Protein AF-G4HBV3-F1 (afdb_monomer_lite)

pLDDT: mean 85.49, std 12.16, range [36.91, 98.25]

Organism: NCBI:txid743719

Secondary structure (DSSP, 8-state):
-EEEEEEHHHHHHHHHHHHH--S-HHHHHHTS-GGG-SHHHHHHHHHHHHHHHH-TTS---EEEES-SS-HHHHHHHHHHHHHHH-GGGHHHHHHHHHHH---SSHHHHHHHHHT-S-HHHHHHHHHHHHHHHHTS---TTHHHHHHHHHHHHHHHHSTTTTTS-HHHHHHHHHHHHHHHH----EEE--HHHHSSS--SSSS--HHHHHHHHHGGG--------SSEESSSEEPPPPTTBHHHHHTTSS-SS----TTS---HHHHHHHTS--B-----SS--TTTTT-

InterPro domains:
  IPR007815 Erythromycin esterase [PF05139] (2-284)
  IPR007815 Erythromycin esterase [cd14728] (4-284)
  IPR052036 Hydrolase/Phosphoribosyltransferase-associated [PTHR31299] (1-284)

Structure (mmCIF, N/CA/C/O backbone):
data_AF-G4HBV3-F1
#
_entry.id   AF-G4HBV3-F1
#
loop_
_atom_site.group_PDB
_atom_site.id
_atom_site.type_symbol
_atom_site.label_atom_id
_atom_site.label_alt_id
_atom_site.label_comp_id
_atom_site.label_asym_id
_atom_site.label_entity_id
_atom_site.label_seq_id
_atom_site.pdbx_PDB_ins_code
_atom_site.Cartn_x
_atom_site.Cartn_y
_atom_site.Cartn_z
_atom_site.occupancy
_atom_site.B_iso_or_equiv
_atom_site.auth_seq_id
_atom_site.auth_comp_id
_atom_site.auth_asym_id
_atom_site.auth_atom_id
_atom_site.pdbx_PDB_model_num
ATOM 1 N N . MET A 1 1 ? -6.713 -6.769 0.432 1.00 90.12 1 MET A N 1
ATOM 2 C CA . MET A 1 1 ? -6.255 -5.436 0.884 1.00 90.12 1 MET A CA 1
ATOM 3 C C . MET A 1 1 ? -5.301 -4.829 -0.134 1.00 90.12 1 MET A C 1
ATOM 5 O O . MET A 1 1 ? -4.616 -5.582 -0.817 1.00 90.12 1 MET A O 1
ATOM 9 N N . LEU A 1 2 ? -5.243 -3.501 -0.207 1.00 95.25 2 LEU A N 1
ATOM 10 C CA . LEU A 1 2 ? -4.291 -2.730 -1.004 1.00 95.25 2 LEU A CA 1
ATOM 11 C C . LEU A 1 2 ? -3.418 -1.881 -0.073 1.00 95.25 2 LEU A C 1
ATOM 13 O O . LEU A 1 2 ? -3.946 -1.049 0.663 1.00 95.25 2 LEU A O 1
ATOM 17 N N . PHE A 1 3 ? -2.107 -2.088 -0.129 1.00 93.81 3 PHE A N 1
ATOM 18 C CA . PHE A 1 3 ? -1.121 -1.160 0.409 1.00 93.81 3 PHE A CA 1
ATOM 19 C C . PHE A 1 3 ? -0.737 -0.166 -0.687 1.00 93.81 3 PHE A C 1
ATOM 21 O O . PHE A 1 3 ? -0.319 -0.580 -1.772 1.00 93.81 3 PHE A O 1
ATOM 28 N N . LEU A 1 4 ? -0.906 1.121 -0.400 1.00 92.44 4 LEU A N 1
ATOM 29 C CA . LEU A 1 4 ? -0.600 2.230 -1.298 1.00 92.44 4 LEU A CA 1
ATOM 30 C C . LEU A 1 4 ? 0.512 3.084 -0.672 1.00 92.44 4 LEU A C 1
ATOM 32 O O . LEU A 1 4 ? 0.434 3.373 0.521 1.00 92.44 4 LEU A O 1
ATOM 36 N N . GLU A 1 5 ? 1.516 3.497 -1.454 1.00 88.00 5 GLU A N 1
ATOM 37 C CA . GLU A 1 5 ? 2.615 4.392 -1.015 1.00 88.00 5 GLU A CA 1
ATOM 38 C C . GLU A 1 5 ? 2.110 5.822 -0.767 1.00 88.00 5 GLU A C 1
ATOM 40 O O . GLU A 1 5 ? 2.332 6.756 -1.535 1.00 88.00 5 GLU A O 1
ATOM 45 N N . THR A 1 6 ? 1.323 5.966 0.290 1.00 85.25 6 THR A N 1
ATOM 46 C CA . THR A 1 6 ? 0.777 7.224 0.778 1.00 85.25 6 THR A CA 1
ATOM 47 C C . THR A 1 6 ? 0.762 7.204 2.293 1.00 85.25 6 THR A C 1
ATOM 49 O O . THR A 1 6 ? 0.618 6.138 2.892 1.00 85.25 6 THR A O 1
ATOM 52 N N . ASP A 1 7 ? 0.800 8.385 2.910 1.00 77.75 7 ASP A N 1
ATOM 53 C CA . ASP A 1 7 ? 0.618 8.542 4.352 1.00 77.75 7 ASP A CA 1
ATOM 54 C C . ASP A 1 7 ? -0.580 7.723 4.856 1.00 77.75 7 ASP A C 1
ATOM 56 O O . ASP A 1 7 ? -1.668 7.699 4.264 1.00 77.75 7 ASP A O 1
ATOM 60 N N . TRP A 1 8 ? -0.359 7.036 5.971 1.00 75.75 8 TRP A N 1
ATOM 61 C CA . TRP A 1 8 ? -1.329 6.151 6.586 1.00 75.75 8 TRP A CA 1
ATOM 62 C C . TRP A 1 8 ? -2.689 6.811 6.843 1.00 75.75 8 TRP A C 1
ATOM 64 O O . TRP A 1 8 ? -3.718 6.184 6.586 1.00 75.75 8 TRP A O 1
ATOM 74 N N . THR A 1 9 ? -2.726 8.057 7.320 1.00 74.44 9 THR A N 1
ATOM 75 C CA . THR A 1 9 ? -3.987 8.756 7.609 1.00 74.44 9 THR A CA 1
ATOM 76 C C . THR A 1 9 ? -4.793 9.007 6.347 1.00 74.44 9 THR A C 1
ATOM 78 O O . THR A 1 9 ? -6.004 8.777 6.346 1.00 74.44 9 THR A O 1
ATOM 81 N N . ILE A 1 10 ? -4.123 9.354 5.248 1.00 81.69 10 ILE A N 1
ATOM 82 C CA . ILE A 1 10 ? -4.764 9.467 3.938 1.00 81.69 10 ILE A CA 1
ATOM 83 C C . ILE A 1 10 ? -5.253 8.093 3.471 1.00 81.69 10 ILE A C 1
ATOM 85 O O . ILE A 1 10 ? -6.406 7.962 3.063 1.00 81.69 10 ILE A O 1
ATOM 89 N N . GLY A 1 11 ? -4.446 7.038 3.628 1.00 85.94 11 GLY A N 1
ATOM 90 C CA . GLY A 1 11 ? -4.862 5.660 3.346 1.00 85.94 11 GLY A CA 1
ATOM 91 C C . GLY A 1 11 ? -6.132 5.244 4.103 1.00 85.94 11 GLY A C 1
ATOM 92 O O . GLY A 1 11 ? -7.007 4.583 3.543 1.00 85.94 11 GLY A O 1
ATOM 93 N N . MET A 1 12 ? -6.284 5.686 5.354 1.00 79.31 12 MET A N 1
ATOM 94 C CA . MET A 1 12 ? -7.484 5.433 6.154 1.00 79.31 12 MET A CA 1
ATOM 95 C C . MET A 1 12 ? -8.702 6.238 5.693 1.00 79.31 12 MET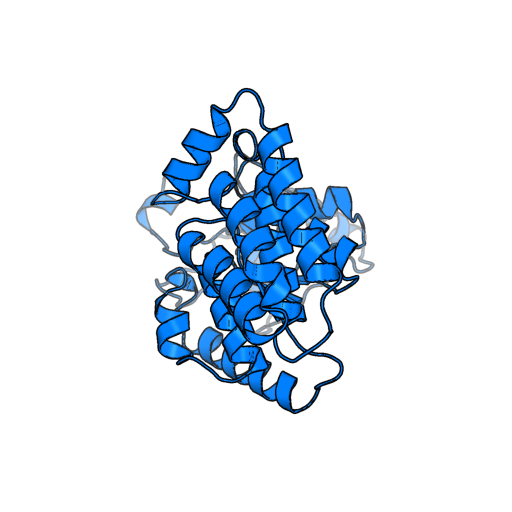 A C 1
ATOM 97 O O . MET A 1 12 ? -9.805 5.691 5.651 1.00 79.31 12 MET A O 1
ATOM 101 N N . GLN A 1 13 ? -8.521 7.503 5.311 1.00 84.06 13 GLN A N 1
ATOM 102 C CA . GLN A 1 13 ? -9.598 8.312 4.734 1.00 84.06 13 GLN A CA 1
ATOM 103 C C . GLN A 1 13 ? -10.067 7.736 3.390 1.00 84.06 13 GLN A C 1
ATOM 105 O O . GLN A 1 13 ? -11.270 7.627 3.148 1.00 84.06 13 GLN A O 1
ATOM 110 N N . LEU A 1 14 ? -9.134 7.268 2.554 1.00 91.12 14 LEU A N 1
ATOM 111 C CA . LEU A 1 14 ? -9.444 6.529 1.329 1.00 91.12 14 LEU A CA 1
ATOM 112 C C . LEU A 1 14 ? -10.239 5.256 1.644 1.00 91.12 14 LEU A C 1
ATOM 114 O O . LEU A 1 14 ? -11.258 4.988 1.011 1.00 91.12 14 LEU A O 1
ATOM 118 N N . ASN A 1 15 ? -9.846 4.499 2.668 1.00 89.31 15 ASN A N 1
ATOM 119 C CA . ASN A 1 15 ? -10.597 3.323 3.104 1.00 89.31 15 ASN A CA 1
ATOM 120 C C . ASN A 1 15 ? -12.023 3.662 3.589 1.00 89.31 15 ASN A C 1
ATOM 122 O O . ASN A 1 15 ? -12.969 2.920 3.309 1.00 89.31 15 ASN A O 1
ATOM 126 N N . GLU A 1 16 ? -12.213 4.787 4.288 1.00 85.00 16 GLU A N 1
ATOM 127 C CA . GLU A 1 16 ? -13.543 5.269 4.683 1.00 85.00 16 GLU A CA 1
ATOM 128 C C . GLU A 1 16 ? -14.395 5.634 3.461 1.00 85.00 16 GLU A C 1
ATOM 130 O O . GLU A 1 16 ? -15.566 5.235 3.396 1.00 85.00 16 GLU A O 1
ATOM 135 N N . TYR A 1 17 ? -13.810 6.315 2.474 1.00 93.06 17 TYR A N 1
ATOM 136 C CA . TYR A 1 17 ? -14.460 6.610 1.197 1.00 93.06 17 TYR A CA 1
ATOM 137 C C . TYR A 1 17 ? -14.877 5.322 0.467 1.00 93.06 17 TYR A C 1
ATOM 139 O O . TYR A 1 17 ? -16.037 5.173 0.076 1.00 93.06 17 TYR A O 1
ATOM 147 N N . LEU A 1 18 ? -13.990 4.331 0.367 1.00 93.75 18 LEU A N 1
ATOM 148 C CA . LEU A 1 18 ? -14.289 3.028 -0.237 1.00 93.75 18 LEU A CA 1
ATOM 149 C C . LEU A 1 18 ? -15.474 2.331 0.442 1.00 93.75 18 LEU A C 1
ATOM 151 O O . LEU A 1 18 ? -16.334 1.773 -0.240 1.00 93.75 18 LEU A O 1
ATOM 155 N N . ARG A 1 19 ? -15.550 2.386 1.775 1.00 88.19 19 ARG A N 1
ATOM 156 C CA . ARG A 1 19 ? -16.604 1.726 2.560 1.00 88.19 19 ARG A CA 1
ATOM 157 C C . ARG A 1 19 ? -17.931 2.482 2.538 1.00 88.19 19 ARG A C 1
ATOM 159 O O . ARG A 1 19 ? -18.988 1.874 2.418 1.00 88.19 19 ARG A O 1
ATOM 166 N N . THR A 1 20 ? -17.893 3.803 2.687 1.00 85.06 20 THR A N 1
ATOM 167 C CA . THR A 1 20 ? -19.088 4.616 2.989 1.00 85.06 20 THR A CA 1
ATOM 168 C C . THR A 1 20 ? -19.444 5.604 1.889 1.00 85.06 20 THR A C 1
ATOM 170 O O . THR A 1 20 ? -20.617 5.894 1.679 1.00 85.06 20 THR A O 1
ATOM 173 N N . GLY A 1 21 ? -18.452 6.079 1.139 1.00 90.62 21 GLY A N 1
ATOM 174 C CA . GLY A 1 21 ? -18.587 7.164 0.167 1.00 90.62 21 GLY A CA 1
ATOM 175 C C . GLY A 1 21 ? -18.489 8.538 0.792 1.00 90.62 21 GLY A C 1
ATOM 176 O O . GLY A 1 21 ? -18.737 9.525 0.110 1.00 90.62 21 GLY A O 1
ATOM 177 N N . LYS A 1 22 ? -18.166 8.606 2.084 1.00 87.56 22 LYS A N 1
ATOM 178 C CA . LYS A 1 22 ? -17.868 9.856 2.762 1.00 87.56 22 LYS A CA 1
ATOM 179 C C . LYS A 1 22 ? -16.504 10.367 2.298 1.00 87.56 22 LYS A C 1
ATOM 181 O O . LYS A 1 22 ? -15.546 9.603 2.240 1.00 87.56 22 LYS A O 1
ATOM 186 N N . GLY A 1 23 ? -16.440 11.666 2.021 1.00 86.44 23 GLY A N 1
ATOM 187 C CA . GLY A 1 23 ? -15.257 12.332 1.477 1.00 86.44 23 GLY A CA 1
ATOM 188 C C . GLY A 1 23 ? -15.333 12.510 -0.039 1.00 86.44 23 GLY A C 1
ATOM 189 O O . GLY A 1 23 ? -16.012 11.757 -0.734 1.00 86.44 23 GLY A O 1
ATOM 190 N N . ASP A 1 24 ? -14.650 13.540 -0.532 1.00 92.69 24 ASP A N 1
ATOM 191 C CA . ASP A 1 24 ? -14.450 13.769 -1.961 1.00 92.69 24 ASP A CA 1
ATOM 192 C C . ASP A 1 24 ? -13.178 13.027 -2.409 1.00 92.69 24 ASP A C 1
ATOM 194 O O . ASP A 1 24 ? -12.094 13.357 -1.916 1.00 92.69 24 ASP A O 1
ATOM 198 N N . PRO A 1 25 ? -13.271 12.029 -3.309 1.00 93.62 25 PRO A N 1
ATOM 199 C CA . PRO A 1 25 ? -12.109 11.258 -3.734 1.00 93.62 25 PRO A CA 1
ATOM 200 C C . PRO A 1 25 ? -11.051 12.113 -4.441 1.00 93.62 25 PRO A C 1
ATOM 202 O O . PRO A 1 25 ? -9.872 11.792 -4.331 1.00 93.62 25 PRO A O 1
ATOM 205 N N . GLN A 1 26 ? -11.427 13.217 -5.100 1.00 95.06 26 GLN A N 1
ATOM 206 C CA . GLN A 1 26 ? -10.455 14.129 -5.711 1.00 95.06 26 GLN A CA 1
ATOM 207 C C . GLN A 1 26 ? -9.645 14.871 -4.647 1.00 95.06 26 GLN A C 1
ATOM 209 O O . GLN A 1 26 ? -8.422 14.933 -4.736 1.00 95.06 26 GLN A O 1
ATOM 214 N N . ALA A 1 27 ? -10.309 15.386 -3.611 1.00 93.50 27 ALA A N 1
ATOM 215 C CA . ALA A 1 27 ? -9.638 16.055 -2.500 1.00 93.50 27 ALA A CA 1
ATOM 216 C C . ALA A 1 27 ? -8.750 15.096 -1.691 1.00 93.50 27 ALA A C 1
ATOM 218 O O . ALA A 1 27 ? -7.648 15.470 -1.295 1.00 93.50 27 ALA A O 1
ATOM 219 N N . LEU A 1 28 ? -9.210 13.858 -1.469 1.00 91.12 28 LEU A N 1
ATOM 220 C CA . LEU A 1 28 ? -8.413 12.826 -0.802 1.00 91.12 28 LEU A CA 1
ATOM 221 C C . LEU A 1 28 ? -7.180 12.453 -1.626 1.00 91.12 28 LEU A C 1
ATOM 223 O O . LEU A 1 28 ? -6.091 12.349 -1.069 1.00 91.12 28 LEU A O 1
ATOM 227 N N . LEU A 1 29 ? -7.336 12.303 -2.944 1.00 93.06 29 LEU A N 1
ATOM 228 C CA . LEU A 1 29 ? -6.217 12.028 -3.836 1.00 93.06 29 LEU A CA 1
ATOM 229 C C . LEU A 1 29 ? -5.233 13.202 -3.885 1.00 93.06 29 LEU A C 1
ATOM 231 O O . LEU A 1 29 ? -4.035 12.996 -3.786 1.00 93.06 29 LEU A O 1
ATOM 235 N N . ALA A 1 30 ? -5.707 14.446 -3.933 1.00 91.25 30 ALA A N 1
ATOM 236 C CA . ALA A 1 30 ? -4.840 15.627 -3.899 1.00 91.25 30 ALA A CA 1
ATOM 237 C C . ALA A 1 30 ? -4.002 15.745 -2.605 1.00 91.25 30 ALA A C 1
ATOM 239 O O . ALA A 1 30 ? -3.007 16.472 -2.579 1.00 91.25 30 ALA A O 1
ATOM 240 N N . ALA A 1 31 ? -4.391 15.040 -1.538 1.00 86.88 31 ALA A N 1
ATOM 241 C CA . ALA A 1 31 ? -3.651 14.964 -0.281 1.00 86.88 31 ALA A CA 1
ATOM 242 C C . ALA A 1 31 ? -2.642 13.797 -0.221 1.00 86.88 31 ALA A C 1
ATOM 244 O O . ALA A 1 31 ? -1.870 13.724 0.735 1.00 86.88 31 ALA A O 1
ATOM 245 N N . THR A 1 32 ? -2.621 12.891 -1.208 1.00 87.50 32 THR A N 1
ATOM 246 C CA . THR A 1 32 ? -1.619 11.814 -1.285 1.00 87.50 32 THR A CA 1
ATOM 247 C C . THR A 1 32 ? -0.276 12.336 -1.791 1.00 87.50 32 THR A C 1
ATOM 249 O O . THR A 1 32 ? -0.143 13.476 -2.241 1.00 87.50 32 THR A O 1
ATOM 252 N N . TRP A 1 33 ? 0.732 11.463 -1.801 1.00 83.50 33 TRP A N 1
ATOM 253 C CA . TRP A 1 33 ? 1.990 11.716 -2.496 1.00 83.50 33 TRP A CA 1
ATOM 254 C C . TRP A 1 33 ? 1.754 12.072 -3.977 1.00 83.50 33 TRP A C 1
ATOM 256 O O . TRP A 1 33 ? 0.951 11.429 -4.654 1.00 83.50 33 TRP A O 1
ATOM 266 N N . GLY A 1 34 ? 2.441 13.108 -4.470 1.00 85.88 34 GLY A N 1
ATOM 267 C CA . GLY A 1 34 ? 2.221 13.721 -5.791 1.00 85.88 34 GLY A CA 1
ATOM 268 C C . GLY A 1 34 ? 2.131 12.749 -6.979 1.00 85.88 34 GLY A C 1
ATOM 269 O O . GLY A 1 34 ? 1.214 12.884 -7.780 1.00 85.88 34 GLY A O 1
ATOM 270 N N . PRO A 1 35 ? 3.012 11.742 -7.098 1.00 87.25 35 PRO A N 1
ATOM 271 C CA . PRO A 1 35 ? 2.963 10.744 -8.172 1.00 87.25 35 PRO A CA 1
ATOM 272 C C . PRO A 1 35 ? 1.689 9.897 -8.225 1.00 87.25 35 PRO A C 1
ATOM 274 O O . PRO A 1 35 ? 1.397 9.320 -9.266 1.00 87.25 35 PRO A O 1
ATOM 277 N N . LEU A 1 36 ? 0.930 9.818 -7.130 1.00 90.19 36 LEU A N 1
ATOM 278 C CA . LEU A 1 36 ? -0.369 9.145 -7.114 1.00 90.19 36 LEU A CA 1
ATOM 279 C C . LEU A 1 36 ? -1.505 10.050 -7.608 1.00 90.19 36 LEU A C 1
ATOM 281 O O . LEU A 1 36 ? -2.601 9.557 -7.845 1.00 90.19 36 LEU A O 1
ATOM 285 N N . GLN A 1 37 ? -1.279 11.356 -7.770 1.00 93.12 37 GLN A N 1
ATOM 286 C CA . GLN A 1 37 ? -2.314 12.340 -8.096 1.00 93.12 37 GLN A CA 1
ATOM 287 C C . GLN A 1 37 ? -2.659 12.345 -9.593 1.00 93.12 37 GLN A C 1
ATOM 289 O O . GLN A 1 37 ? -2.463 13.345 -10.282 1.00 93.12 37 GLN A O 1
ATOM 294 N N . THR A 1 38 ? -3.159 11.218 -10.106 1.00 93.06 38 THR A N 1
ATOM 295 C CA . THR A 1 38 ? -3.519 11.043 -11.521 1.00 93.06 38 THR A CA 1
ATOM 296 C C . THR A 1 38 ? -4.978 10.621 -11.703 1.00 93.06 38 THR A C 1
ATOM 298 O O . THR A 1 38 ? -5.621 10.116 -10.777 1.00 93.06 38 THR A O 1
ATOM 301 N N . GLU A 1 39 ? -5.509 10.820 -12.912 1.00 95.44 39 GLU A N 1
ATOM 302 C CA . GLU A 1 39 ? -6.870 10.394 -13.266 1.00 95.44 39 GLU A CA 1
ATOM 303 C C . GLU A 1 39 ? -7.021 8.868 -13.157 1.00 95.44 39 GLU A C 1
ATOM 305 O O . GLU A 1 39 ? -8.028 8.383 -12.652 1.00 95.44 39 GLU A O 1
ATOM 310 N N . GLU A 1 40 ? -5.990 8.100 -13.511 1.00 94.88 40 GLU A N 1
ATOM 311 C CA . GLU A 1 40 ? -6.007 6.636 -13.448 1.00 94.88 40 GLU A CA 1
ATOM 312 C C . GLU A 1 40 ? -6.096 6.111 -12.010 1.00 94.88 40 GLU A C 1
ATOM 314 O O . GLU A 1 40 ? -6.797 5.130 -11.744 1.00 94.88 40 GLU A O 1
ATOM 319 N N . VAL A 1 41 ? -5.410 6.757 -11.059 1.00 95.50 41 VAL A N 1
ATOM 320 C CA . VAL A 1 41 ? -5.514 6.389 -9.638 1.00 95.50 41 VAL A CA 1
ATOM 321 C C . VAL A 1 41 ? -6.888 6.777 -9.088 1.00 95.50 41 VAL A C 1
ATOM 323 O O . VAL A 1 41 ? -7.492 5.992 -8.351 1.00 95.50 41 VAL A O 1
ATOM 326 N N . LEU A 1 42 ? -7.428 7.937 -9.479 1.00 97.19 42 LEU A N 1
ATOM 327 C CA . LEU A 1 42 ? -8.791 8.337 -9.121 1.00 97.19 42 LEU A CA 1
ATOM 328 C C . LEU A 1 42 ? -9.827 7.326 -9.634 1.00 97.19 42 LEU A C 1
ATOM 330 O O . LEU A 1 42 ? -10.703 6.899 -8.874 1.00 97.19 42 LEU A O 1
ATOM 334 N N . ASP A 1 43 ? -9.701 6.906 -10.890 1.00 98.25 43 ASP A N 1
ATOM 335 C CA . ASP A 1 43 ? -10.572 5.913 -11.516 1.00 98.25 43 ASP A CA 1
ATOM 336 C C . ASP A 1 43 ? -10.477 4.562 -10.803 1.00 98.25 43 ASP A C 1
ATOM 338 O O . ASP A 1 43 ? -11.503 3.935 -10.518 1.00 98.25 43 ASP A O 1
ATOM 342 N N . ALA A 1 44 ? -9.267 4.134 -10.426 1.00 97.75 44 ALA A N 1
ATOM 343 C CA . ALA A 1 44 ? -9.065 2.921 -9.641 1.00 97.75 44 ALA A CA 1
ATOM 344 C C . ALA A 1 44 ? -9.767 3.001 -8.273 1.00 97.75 44 ALA A C 1
ATOM 346 O O . ALA A 1 44 ? -10.444 2.050 -7.879 1.00 97.75 44 ALA A O 1
ATOM 347 N N . LEU A 1 45 ? -9.680 4.134 -7.566 1.00 97.12 45 LEU A N 1
ATOM 348 C CA . LEU A 1 45 ? -10.380 4.348 -6.291 1.00 97.12 45 LEU A CA 1
ATOM 349 C C . LEU A 1 45 ? -11.909 4.317 -6.459 1.00 97.12 45 LEU A C 1
ATOM 351 O O . LEU A 1 45 ? -12.613 3.676 -5.668 1.00 97.12 45 LEU A O 1
ATOM 355 N N . CYS A 1 46 ? -12.432 4.955 -7.509 1.00 97.50 46 CYS A N 1
ATOM 356 C CA . CYS A 1 46 ? -13.861 4.941 -7.839 1.00 97.50 46 CYS A CA 1
ATOM 357 C C . CYS A 1 46 ? -14.350 3.528 -8.198 1.00 97.50 46 CYS A C 1
ATOM 359 O O . CYS A 1 46 ? -15.437 3.101 -7.781 1.00 97.50 46 CYS A O 1
ATOM 361 N N . TRP A 1 47 ? -13.532 2.767 -8.927 1.00 98.25 47 TRP A N 1
ATOM 362 C CA . TRP A 1 47 ? -13.795 1.369 -9.243 1.00 98.25 47 TRP A CA 1
ATOM 363 C C . TRP A 1 47 ? -13.794 0.492 -7.986 1.00 98.25 47 TRP A C 1
ATOM 365 O O . TRP A 1 47 ? -14.747 -0.259 -7.786 1.00 98.25 47 TRP A O 1
ATOM 375 N N . MET A 1 48 ? -12.804 0.624 -7.094 1.00 98.06 48 MET A N 1
ATOM 376 C CA . MET A 1 48 ? -12.745 -0.135 -5.832 1.00 98.06 48 MET A CA 1
ATOM 377 C C . MET A 1 48 ? -13.987 0.109 -4.974 1.00 98.06 48 MET A C 1
ATOM 379 O O . MET A 1 48 ? -14.558 -0.825 -4.410 1.00 98.06 48 MET A O 1
ATOM 383 N N . ARG A 1 49 ? -14.462 1.357 -4.916 1.00 97.06 49 ARG A N 1
ATOM 384 C CA . ARG A 1 49 ? -15.725 1.683 -4.251 1.00 97.06 49 ARG A CA 1
ATOM 385 C C . ARG A 1 49 ? -16.916 0.985 -4.913 1.00 97.06 49 ARG A C 1
ATOM 387 O O . ARG A 1 49 ? -17.744 0.390 -4.223 1.00 97.06 49 ARG A O 1
ATOM 394 N N . SER A 1 50 ? -17.004 1.047 -6.238 1.00 98.19 50 SER A N 1
ATOM 395 C CA . SER A 1 50 ? -18.073 0.390 -6.999 1.00 98.19 50 SER A CA 1
ATOM 396 C C . SER A 1 50 ? -18.066 -1.128 -6.794 1.00 98.19 50 SER A C 1
ATOM 398 O O . SER A 1 50 ? -19.130 -1.733 -6.654 1.00 98.19 50 SER A O 1
ATOM 400 N N . TYR A 1 51 ? -16.877 -1.732 -6.710 1.00 98.19 51 TYR A N 1
ATOM 401 C CA . TYR A 1 51 ? -16.682 -3.137 -6.372 1.00 98.19 51 TYR A CA 1
ATOM 402 C C . TYR A 1 51 ? -17.185 -3.451 -4.958 1.00 98.19 51 TYR A C 1
ATOM 404 O O . TYR A 1 51 ? -17.938 -4.405 -4.787 1.00 98.19 51 TYR A O 1
ATOM 412 N N . ASN A 1 52 ? -16.855 -2.629 -3.958 1.00 96.88 52 ASN A N 1
ATOM 413 C CA . ASN A 1 52 ? -17.295 -2.837 -2.574 1.00 96.88 52 ASN A CA 1
ATOM 414 C C . ASN A 1 52 ? -18.818 -2.804 -2.412 1.00 96.88 52 ASN A C 1
ATOM 416 O O . ASN A 1 52 ? -19.369 -3.595 -1.650 1.00 96.88 52 ASN A O 1
ATOM 420 N N . ILE A 1 53 ? -19.503 -1.920 -3.143 1.00 96.88 53 ILE A N 1
ATOM 421 C CA . ILE A 1 53 ? -20.974 -1.852 -3.148 1.00 96.88 53 ILE A CA 1
ATOM 422 C C . ILE A 1 53 ? -21.576 -3.153 -3.699 1.00 96.88 53 ILE A C 1
ATOM 424 O O . ILE A 1 53 ? -22.585 -3.634 -3.190 1.00 96.88 53 ILE A O 1
ATOM 428 N N . GLN A 1 54 ? -20.952 -3.726 -4.730 1.00 97.75 54 GLN A N 1
ATOM 429 C CA . GLN A 1 54 ? -21.408 -4.963 -5.367 1.00 97.75 54 GLN A CA 1
ATOM 430 C C . GLN A 1 54 ? -21.018 -6.222 -4.576 1.00 97.75 54 GLN A C 1
ATOM 432 O O . GLN A 1 54 ? -21.674 -7.251 -4.718 1.00 97.75 54 GLN A O 1
ATOM 437 N N . ASN A 1 55 ? -19.989 -6.142 -3.725 1.00 95.81 55 ASN A N 1
ATOM 438 C CA . ASN A 1 55 ? -19.396 -7.280 -3.019 1.00 95.81 55 ASN A CA 1
ATOM 439 C C . ASN A 1 55 ? -19.288 -7.027 -1.501 1.00 95.81 55 ASN A C 1
ATOM 441 O O . ASN A 1 55 ? -18.187 -7.014 -0.951 1.00 95.81 55 ASN A O 1
ATOM 445 N N . PRO A 1 56 ? -20.408 -6.862 -0.771 1.00 90.00 56 PRO A N 1
ATOM 446 C CA . PRO A 1 56 ? -20.375 -6.510 0.653 1.00 90.00 56 PRO A CA 1
ATOM 447 C C . PRO A 1 56 ? -19.716 -7.574 1.550 1.00 90.00 56 PRO A C 1
ATOM 449 O O . PRO A 1 56 ? -19.281 -7.255 2.654 1.00 90.00 56 PRO A O 1
ATOM 452 N N . GLY A 1 57 ? -19.638 -8.831 1.095 1.00 87.06 57 GLY A N 1
ATOM 453 C CA . GLY A 1 57 ? -18.986 -9.929 1.819 1.00 87.06 57 GLY A CA 1
ATOM 454 C C . GLY A 1 57 ? -17.481 -10.070 1.566 1.00 87.06 57 GLY A C 1
ATOM 455 O O . GLY A 1 57 ? -16.825 -10.796 2.306 1.00 87.06 57 GLY A O 1
ATOM 456 N N . ASP A 1 58 ? -16.938 -9.392 0.553 1.00 90.69 58 ASP A N 1
ATOM 457 C CA . ASP A 1 58 ? -15.525 -9.465 0.164 1.00 90.69 58 ASP A CA 1
ATOM 458 C C . ASP A 1 58 ? -15.082 -8.102 -0.378 1.00 90.69 58 ASP A C 1
ATOM 460 O O . ASP A 1 58 ? -15.095 -7.836 -1.579 1.00 90.69 58 ASP A O 1
ATOM 464 N N . THR A 1 59 ? -14.787 -7.191 0.548 1.00 92.19 59 THR A N 1
ATOM 465 C CA . THR A 1 59 ? -14.521 -5.782 0.238 1.00 92.19 59 THR A CA 1
ATOM 466 C C . THR A 1 59 ? -13.027 -5.489 0.155 1.00 92.19 59 THR A C 1
ATOM 468 O O . THR A 1 59 ? -12.214 -5.961 0.952 1.00 92.19 59 THR A O 1
ATOM 471 N N . ILE A 1 60 ? -12.664 -4.623 -0.785 1.00 94.69 60 ILE A N 1
ATOM 472 C CA . ILE A 1 60 ? -11.342 -4.023 -0.896 1.00 94.69 60 ILE A CA 1
ATOM 473 C C . ILE A 1 60 ? -11.181 -2.982 0.213 1.00 94.69 60 ILE A C 1
ATOM 475 O O . ILE A 1 60 ? -12.010 -2.085 0.382 1.00 94.69 60 ILE A O 1
ATOM 479 N N . ARG A 1 61 ? -10.068 -3.092 0.938 1.00 90.31 61 ARG A N 1
ATOM 480 C CA . ARG A 1 61 ? -9.612 -2.123 1.938 1.00 90.31 61 ARG A CA 1
ATOM 481 C C . ARG A 1 61 ? -8.274 -1.548 1.515 1.00 90.31 61 ARG A C 1
ATOM 483 O O . ARG A 1 61 ? -7.435 -2.307 1.023 1.00 90.31 61 ARG A O 1
ATOM 490 N N . VAL A 1 62 ? -8.081 -0.258 1.749 1.00 90.62 62 VAL A N 1
ATOM 491 C CA . VAL A 1 62 ? -6.837 0.467 1.453 1.00 90.62 62 VAL A CA 1
ATOM 492 C C . VAL A 1 62 ? -6.149 0.842 2.760 1.00 90.62 62 VAL A C 1
ATOM 494 O O . VAL A 1 62 ? -6.810 1.124 3.757 1.00 90.62 62 VAL A O 1
ATOM 497 N N . PHE A 1 63 ? -4.823 0.815 2.775 1.00 85.19 63 PHE A N 1
ATOM 498 C CA . PHE A 1 63 ? -4.021 1.348 3.867 1.00 85.19 63 PHE A CA 1
ATOM 499 C C . PHE A 1 63 ? -2.700 1.899 3.332 1.00 85.19 63 PHE A C 1
ATOM 501 O O 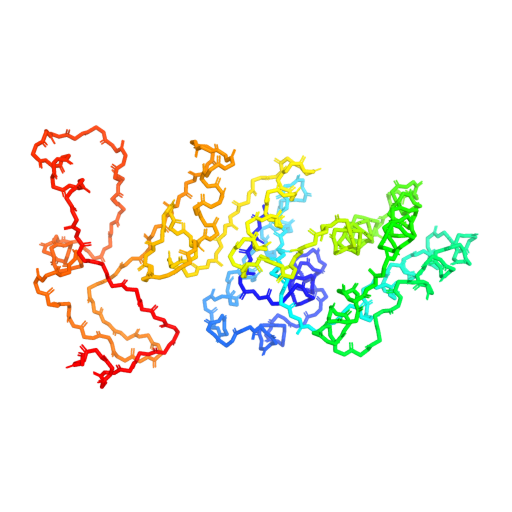. PHE A 1 63 ? -2.230 1.483 2.273 1.00 85.19 63 PHE A O 1
ATOM 508 N N . GLY A 1 64 ? -2.148 2.868 4.059 1.00 84.19 64 GLY A N 1
ATOM 509 C CA . GLY A 1 64 ? -0.923 3.566 3.688 1.00 84.19 64 GLY A CA 1
ATOM 510 C C . GLY A 1 64 ? 0.307 3.119 4.473 1.00 84.19 64 GLY A C 1
ATOM 511 O O . GLY A 1 64 ? 0.238 2.281 5.382 1.00 84.19 64 GLY A O 1
ATOM 512 N N . GLU A 1 65 ? 1.432 3.728 4.129 1.00 78.25 65 GLU A N 1
ATOM 513 C CA . GLU A 1 65 ? 2.713 3.587 4.805 1.00 78.25 65 GLU A CA 1
ATOM 514 C C . GLU A 1 65 ? 2.781 4.410 6.098 1.00 78.25 65 GLU A C 1
ATOM 516 O O . GLU A 1 65 ? 2.058 5.388 6.288 1.00 78.25 65 GLU A O 1
ATOM 521 N N . TYR A 1 66 ? 3.714 4.049 6.981 1.00 66.31 66 TYR A N 1
ATOM 522 C CA . TYR A 1 66 ? 4.062 4.858 8.151 1.00 66.31 66 TYR A CA 1
ATOM 523 C C . TYR A 1 66 ? 4.956 6.044 7.750 1.00 66.31 66 TYR A C 1
ATOM 525 O O . TYR A 1 66 ? 6.086 6.174 8.226 1.00 66.31 66 TYR A O 1
ATOM 533 N N . LEU A 1 67 ? 4.463 6.883 6.842 1.00 53.22 67 LEU A N 1
ATOM 534 C CA . LEU A 1 67 ? 4.917 8.258 6.692 1.00 53.22 67 LEU A CA 1
ATOM 535 C C . LEU A 1 67 ? 3.998 9.152 7.502 1.00 53.22 67 LEU A C 1
ATOM 537 O O . LEU A 1 67 ? 2.926 8.741 7.942 1.00 53.22 67 LEU A O 1
ATOM 541 N N . GLY A 1 68 ? 4.509 10.327 7.814 1.00 45.31 68 GLY A N 1
ATOM 542 C CA . GLY A 1 68 ? 3.984 11.105 8.8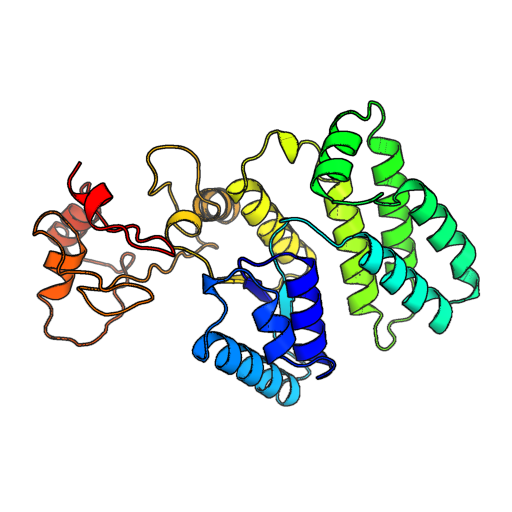91 1.00 45.31 68 GLY A CA 1
ATOM 543 C C . GLY A 1 68 ? 3.174 12.337 8.516 1.00 45.31 68 GLY A C 1
ATOM 544 O O . GLY A 1 68 ? 3.728 13.227 7.891 1.00 45.31 68 GLY A O 1
ATOM 545 N N . ALA A 1 69 ? 1.949 12.473 9.037 1.00 37.28 69 ALA A N 1
ATOM 546 C CA . ALA A 1 69 ? 1.457 13.575 9.886 1.00 37.28 69 ALA A CA 1
ATOM 547 C C . ALA A 1 69 ? -0.065 13.464 10.106 1.00 37.28 69 ALA A C 1
ATOM 549 O O . ALA A 1 69 ? -0.843 14.075 9.385 1.00 37.28 69 ALA A O 1
ATOM 550 N N . GLY A 1 70 ? -0.529 12.759 11.146 1.00 47.56 70 GLY A N 1
ATOM 551 C CA . GLY A 1 70 ? -1.964 12.861 11.470 1.00 47.56 70 GLY A CA 1
ATOM 552 C C . GLY A 1 70 ? -2.526 12.039 12.626 1.00 47.56 70 GLY A C 1
ATOM 553 O O . GLY A 1 70 ? -3.743 11.948 12.776 1.00 47.56 70 GLY A O 1
ATOM 554 N N . HIS A 1 71 ? -1.695 11.473 13.503 1.00 53.62 71 HIS A N 1
ATOM 555 C CA . HIS A 1 71 ? -2.213 10.621 14.581 1.00 53.62 71 HIS A CA 1
ATOM 556 C C . HIS A 1 71 ? -3.102 11.339 15.606 1.00 53.62 71 HIS A C 1
ATOM 558 O O . HIS A 1 71 ? -3.825 10.665 16.336 1.00 53.62 71 HIS A O 1
ATOM 564 N N . VAL A 1 72 ? -3.090 12.677 15.650 1.00 52.00 72 VAL A N 1
ATOM 565 C CA . VAL A 1 72 ? -3.966 13.448 16.547 1.00 52.00 72 VAL A CA 1
ATOM 566 C C . VAL A 1 72 ? -5.441 13.166 16.244 1.00 52.00 72 VAL A C 1
ATOM 568 O O . VAL A 1 72 ? -6.235 13.063 17.168 1.00 52.00 72 VAL A O 1
ATOM 571 N N . GLN A 1 73 ? -5.805 12.943 14.976 1.00 63.53 73 GLN A N 1
ATOM 572 C CA . GLN A 1 73 ? -7.199 12.681 14.610 1.00 63.53 73 GLN A CA 1
ATOM 573 C C . GLN A 1 73 ? -7.621 11.232 14.881 1.00 63.53 73 GLN A C 1
ATOM 575 O O . GLN A 1 73 ? -8.780 10.981 15.188 1.00 63.53 73 GLN A O 1
ATOM 580 N N . VAL A 1 74 ? -6.707 10.259 14.837 1.00 70.38 74 VAL A N 1
ATOM 581 C CA . VAL A 1 74 ? -7.106 8.842 14.887 1.00 70.38 74 VAL A CA 1
ATOM 582 C C . VAL A 1 74 ? -7.450 8.363 16.299 1.00 70.38 74 VAL A C 1
ATOM 584 O O . VAL A 1 74 ? -8.406 7.603 16.469 1.00 70.38 74 VAL A O 1
ATOM 587 N N . SER A 1 75 ? -6.747 8.843 17.333 1.00 77.56 75 SER A N 1
ATOM 588 C CA . SER A 1 75 ? -7.184 8.610 18.719 1.00 77.56 75 SER A CA 1
ATOM 589 C C . SER A 1 75 ? -8.551 9.236 18.989 1.00 77.56 75 SER A C 1
ATOM 591 O O . SER A 1 75 ? -9.372 8.642 19.691 1.00 77.56 75 SER A O 1
ATOM 593 N N . ASP A 1 76 ? -8.810 10.402 18.394 1.00 80.69 76 ASP A N 1
ATOM 594 C CA . ASP A 1 76 ? -10.071 11.122 18.543 1.00 80.69 76 ASP A CA 1
ATOM 595 C C . ASP A 1 76 ? -11.213 10.402 17.815 1.00 80.69 76 ASP A C 1
ATOM 597 O O . ASP A 1 76 ? -12.313 10.321 18.358 1.00 80.69 76 ASP A O 1
ATOM 601 N N . GLU A 1 77 ? -10.957 9.795 16.653 1.00 79.62 77 GLU A N 1
ATOM 602 C CA . GLU A 1 77 ? -11.930 8.953 15.944 1.00 79.62 77 GLU A CA 1
ATOM 603 C C . GLU A 1 77 ? -12.301 7.698 16.743 1.00 79.62 77 GLU A C 1
ATOM 605 O O . GLU A 1 77 ? -13.479 7.344 16.848 1.00 79.62 77 GLU A O 1
ATOM 610 N N . VAL A 1 78 ? -11.327 7.042 17.383 1.00 87.19 78 VAL A N 1
ATOM 611 C CA . VAL A 1 78 ? -11.625 5.906 18.269 1.00 87.19 78 VAL A CA 1
ATOM 612 C C . VAL A 1 78 ? -12.408 6.365 19.497 1.00 87.19 78 VAL A C 1
ATOM 614 O O . VAL A 1 78 ? -13.414 5.746 19.847 1.00 87.19 78 VAL A O 1
ATOM 617 N N . ALA A 1 79 ? -12.008 7.469 20.133 1.00 89.94 79 ALA A N 1
ATOM 618 C CA . ALA A 1 79 ? -12.754 8.038 21.253 1.00 89.94 79 ALA A CA 1
ATOM 619 C C . ALA A 1 79 ? -14.177 8.453 20.834 1.00 89.94 79 ALA A C 1
ATOM 621 O O . ALA A 1 79 ? -15.128 8.270 21.592 1.00 89.94 79 ALA A O 1
ATOM 622 N N . ASN A 1 80 ? -14.353 8.950 19.607 1.00 89.06 80 ASN A N 1
ATOM 623 C CA . ASN A 1 80 ? -15.649 9.293 19.032 1.00 89.06 80 ASN A CA 1
ATOM 624 C C . ASN A 1 80 ? -16.540 8.066 18.830 1.00 89.06 80 ASN A C 1
ATOM 626 O O . ASN A 1 80 ? -17.702 8.084 19.237 1.00 89.06 80 ASN A O 1
ATOM 630 N N . TYR A 1 81 ? -15.983 6.978 18.296 1.00 90.12 81 TYR A N 1
ATOM 631 C CA . TYR A 1 81 ? -16.686 5.702 18.210 1.00 90.12 81 TYR A CA 1
ATOM 632 C C . TYR A 1 81 ? -17.154 5.216 19.588 1.00 90.12 81 TYR A C 1
ATOM 634 O O . TYR A 1 81 ? -18.324 4.850 19.739 1.00 90.12 81 TYR A O 1
ATOM 642 N N . VAL A 1 82 ? -16.273 5.254 20.597 1.00 94.00 82 VAL A N 1
ATOM 643 C CA . VAL A 1 82 ? -16.605 4.854 21.975 1.00 94.00 82 VAL A CA 1
ATOM 644 C C . VAL A 1 82 ? -17.695 5.750 22.554 1.00 94.00 82 VAL A C 1
ATOM 646 O O . VAL A 1 82 ? -18.659 5.238 23.107 1.00 94.00 82 VAL A O 1
ATOM 649 N N . ARG A 1 83 ? -17.619 7.069 22.366 1.00 94.06 83 ARG A N 1
ATOM 650 C CA . ARG A 1 83 ? -18.642 8.010 22.851 1.00 94.06 83 ARG A CA 1
ATOM 651 C C . ARG A 1 83 ? -20.039 7.702 22.317 1.00 94.06 83 ARG A C 1
ATOM 653 O O . ARG A 1 83 ? -21.012 7.879 23.041 1.00 94.06 83 ARG A O 1
ATOM 660 N N . ILE A 1 84 ? -20.138 7.264 21.063 1.00 91.12 84 ILE A N 1
ATOM 661 C CA . ILE A 1 84 ? -21.418 6.952 20.416 1.00 91.12 84 ILE A CA 1
ATOM 662 C C . ILE A 1 84 ? -21.925 5.559 20.818 1.00 91.12 84 ILE A C 1
ATOM 664 O O . ILE A 1 84 ? -23.118 5.394 21.058 1.00 91.12 84 ILE A O 1
ATOM 668 N N . ASN A 1 85 ? -21.041 4.558 20.884 1.00 92.06 85 ASN A N 1
ATOM 669 C CA . ASN A 1 85 ? -21.437 3.145 20.974 1.00 92.06 85 ASN A CA 1
ATOM 670 C C . ASN A 1 85 ? -21.265 2.511 22.361 1.00 92.06 85 ASN A C 1
ATOM 672 O O . ASN A 1 85 ? -21.866 1.473 22.625 1.00 92.06 85 ASN A O 1
ATOM 676 N N . ALA A 1 86 ? -20.424 3.091 23.214 1.00 94.12 86 ALA A N 1
ATOM 677 C CA . ALA A 1 86 ? -20.097 2.606 24.553 1.00 94.12 86 ALA A CA 1
ATOM 678 C C . ALA A 1 86 ? -19.670 3.777 25.468 1.00 94.12 86 ALA A C 1
ATOM 680 O O . ALA A 1 86 ? -18.527 3.806 25.945 1.00 94.12 86 ALA A O 1
ATOM 681 N N . PRO A 1 87 ? -20.534 4.794 25.676 1.00 95.56 87 PRO A N 1
ATOM 682 C CA . PRO A 1 87 ? -20.185 6.005 26.423 1.00 95.56 87 PRO A CA 1
ATOM 683 C C . PRO A 1 87 ? -19.698 5.716 27.849 1.00 95.56 87 PRO A C 1
ATOM 685 O O . PRO A 1 87 ? -18.867 6.450 28.374 1.00 95.56 87 PRO A O 1
ATOM 688 N N . GLU A 1 88 ? -20.137 4.616 28.461 1.00 96.19 88 GLU A N 1
ATOM 689 C CA . GLU A 1 88 ? -19.677 4.150 29.771 1.00 96.19 88 GLU A CA 1
ATOM 690 C C . GLU A 1 88 ? -18.193 3.746 29.804 1.00 96.19 88 GLU A C 1
ATOM 692 O O . GLU A 1 88 ? -17.611 3.610 30.878 1.00 96.19 88 GLU A O 1
ATOM 697 N N . ARG A 1 89 ? -17.568 3.546 28.637 1.00 96.62 89 ARG A N 1
ATOM 698 C CA . ARG A 1 89 ? -16.139 3.233 28.480 1.00 96.62 89 ARG A CA 1
ATOM 699 C C . ARG A 1 89 ? -15.314 4.432 28.016 1.00 96.62 89 ARG A C 1
ATOM 701 O O . ARG A 1 89 ? -14.103 4.284 27.838 1.00 96.62 89 ARG A O 1
ATOM 708 N N . LEU A 1 90 ? -15.936 5.600 27.827 1.00 95.12 90 LEU A N 1
ATOM 709 C CA . LEU A 1 90 ? -15.264 6.788 27.301 1.00 95.12 90 LEU A CA 1
ATOM 710 C C . LEU A 1 90 ? -14.126 7.255 28.220 1.00 95.12 90 LEU A C 1
ATOM 712 O O . LEU A 1 90 ? -12.998 7.416 27.761 1.00 95.12 90 LEU A O 1
ATOM 716 N N . ASP A 1 91 ? -14.382 7.364 29.523 1.00 95.94 91 ASP A N 1
ATOM 717 C CA . ASP A 1 91 ? -13.363 7.782 30.496 1.00 95.94 91 ASP A CA 1
ATOM 718 C C . ASP A 1 91 ? -12.158 6.832 30.506 1.00 95.94 91 ASP A C 1
ATOM 720 O O . ASP A 1 91 ? -11.006 7.250 30.654 1.00 95.94 91 ASP A O 1
ATOM 724 N N . GLU A 1 92 ? -12.406 5.533 30.319 1.00 95.44 92 GLU A N 1
ATOM 725 C CA . GLU A 1 92 ? -11.346 4.535 30.275 1.00 95.44 92 GLU A CA 1
ATOM 726 C C . GLU A 1 92 ? -10.474 4.708 29.025 1.00 95.44 92 GLU A C 1
ATOM 728 O O . GLU A 1 92 ? -9.247 4.741 29.156 1.00 95.44 92 GLU A O 1
ATOM 733 N N . ILE A 1 93 ? -11.073 4.856 27.833 1.00 93.94 93 ILE A N 1
ATOM 734 C CA . ILE A 1 93 ? -10.306 5.027 26.589 1.00 93.94 93 ILE A CA 1
ATOM 735 C C . ILE A 1 93 ? -9.559 6.366 26.564 1.00 93.94 93 ILE A C 1
ATOM 737 O O . ILE A 1 93 ? -8.377 6.389 26.221 1.00 93.94 93 ILE A O 1
ATOM 741 N N . GLU A 1 94 ? -10.184 7.458 27.016 1.00 91.88 94 GLU A N 1
ATOM 742 C CA . GLU A 1 94 ? -9.547 8.777 27.098 1.00 91.88 94 GLU A CA 1
ATOM 743 C C . GLU A 1 94 ? -8.385 8.769 28.094 1.00 91.88 94 GLU A C 1
ATOM 745 O O . GLU A 1 94 ? -7.313 9.309 27.805 1.00 91.88 94 GLU A O 1
ATOM 750 N N . THR A 1 95 ? -8.530 8.062 29.221 1.00 93.06 95 THR A N 1
ATOM 751 C CA . THR A 1 95 ? -7.426 7.849 30.162 1.00 93.06 95 THR A CA 1
ATOM 752 C C . THR A 1 95 ? -6.269 7.120 29.488 1.00 93.06 95 THR A C 1
ATOM 754 O O . THR A 1 95 ? -5.125 7.547 29.639 1.00 93.06 95 THR A O 1
ATOM 757 N N . ARG A 1 96 ? -6.519 6.048 28.718 1.00 92.44 96 ARG A N 1
ATOM 758 C CA . ARG A 1 96 ? -5.437 5.351 27.994 1.00 92.44 96 ARG A CA 1
ATOM 759 C C . ARG A 1 96 ? -4.772 6.269 26.974 1.00 92.44 96 ARG A C 1
ATOM 761 O O . ARG A 1 96 ? -3.549 6.369 26.982 1.00 92.44 96 ARG A O 1
ATOM 768 N N . TYR A 1 97 ? -5.549 6.975 26.159 1.00 87.94 97 TYR A N 1
ATOM 769 C CA . TYR A 1 97 ? -5.021 7.868 25.128 1.00 87.94 97 TYR A CA 1
ATOM 770 C C . TYR A 1 97 ? -4.341 9.118 25.668 1.00 87.94 97 TYR A C 1
ATOM 772 O O . TYR A 1 97 ? -3.439 9.625 25.010 1.00 87.94 97 TYR A O 1
ATOM 780 N N . SER A 1 98 ? -4.643 9.561 26.889 1.00 87.38 98 SER A N 1
ATOM 781 C CA . SER A 1 98 ? -3.884 10.640 27.531 1.00 87.38 98 SER A CA 1
ATOM 782 C C . SER A 1 98 ? -2.387 10.312 27.672 1.00 87.38 98 SER A C 1
ATOM 784 O O . SER A 1 98 ? -1.557 11.211 27.564 1.00 87.38 98 SER A O 1
ATOM 786 N N . PHE A 1 99 ? -2.028 9.027 27.820 1.00 85.25 99 PHE A N 1
ATOM 787 C CA . PHE A 1 99 ? -0.633 8.565 27.846 1.00 85.25 99 PHE A CA 1
ATOM 788 C C . PHE A 1 99 ? -0.019 8.392 26.456 1.00 85.25 99 PHE A C 1
ATOM 790 O O . PHE A 1 99 ? 1.202 8.363 26.339 1.00 85.25 99 PHE A O 1
ATOM 797 N N . LEU A 1 100 ? -0.849 8.261 25.419 1.00 81.12 100 LEU A N 1
ATOM 798 C CA . LEU A 1 100 ? -0.429 8.018 24.036 1.00 81.12 100 LEU A CA 1
ATOM 799 C C . LEU A 1 100 ? -0.535 9.269 23.159 1.00 81.12 100 LEU A C 1
ATOM 801 O O . LEU A 1 100 ? -0.318 9.189 21.954 1.00 81.12 100 LEU A O 1
ATOM 805 N N . ARG A 1 101 ? -0.924 10.416 23.730 1.00 68.62 101 ARG A N 1
ATOM 806 C CA . ARG A 1 101 ? -1.201 11.622 22.951 1.00 68.62 101 ARG A CA 1
ATOM 807 C C . ARG A 1 101 ? 0.024 12.024 22.141 1.00 68.62 101 ARG A C 1
ATOM 809 O O . ARG A 1 101 ? 1.057 12.397 22.690 1.00 68.62 101 ARG A O 1
ATOM 816 N N . ILE A 1 102 ? -0.149 11.972 20.828 1.00 63.78 102 ILE A N 1
ATOM 817 C CA . ILE A 1 102 ? 0.834 12.405 19.846 1.00 63.78 102 ILE A CA 1
ATOM 818 C C . ILE A 1 102 ? 0.778 13.927 19.819 1.00 63.78 102 ILE A C 1
ATOM 820 O O . ILE A 1 102 ? -0.208 14.510 19.379 1.00 63.78 102 ILE A O 1
ATOM 824 N N . SER A 1 103 ? 1.789 14.593 20.371 1.00 53.72 103 SER A N 1
ATOM 825 C CA . SER A 1 103 ? 1.834 16.054 20.376 1.00 53.72 103 SER A CA 1
ATOM 826 C C . SER A 1 103 ? 2.508 16.566 19.102 1.00 53.72 103 SER A C 1
ATOM 828 O O . SER A 1 103 ? 3.728 16.475 18.972 1.00 53.72 103 SER A O 1
ATOM 830 N N . GLY A 1 104 ? 1.728 17.152 18.194 1.00 59.19 104 GLY A N 1
ATOM 831 C CA . GLY A 1 104 ? 2.243 17.828 17.000 1.00 59.19 104 GLY A CA 1
ATOM 832 C C . GLY A 1 104 ? 2.590 16.886 15.844 1.00 59.19 104 GLY A C 1
ATOM 833 O O . GLY A 1 104 ? 1.947 15.857 15.652 1.00 59.19 104 GLY A O 1
ATOM 834 N N . GLU A 1 105 ? 3.583 17.279 15.043 1.00 60.84 105 GLU A N 1
ATOM 835 C CA . GLU A 1 105 ? 4.084 16.484 13.916 1.00 60.84 105 GLU A CA 1
ATOM 836 C C . GLU A 1 105 ? 4.614 15.131 14.399 1.00 60.84 105 GLU A C 1
ATOM 838 O O . GLU A 1 105 ? 5.332 15.030 15.395 1.00 60.84 105 GLU A O 1
ATOM 843 N N . ILE A 1 106 ? 4.285 14.077 13.668 1.00 65.06 106 ILE A N 1
ATOM 844 C CA . ILE A 1 106 ? 4.654 12.711 14.036 1.00 65.06 106 ILE A CA 1
ATOM 845 C C . ILE A 1 106 ? 6.153 12.454 13.988 1.00 65.06 106 ILE A C 1
ATOM 847 O O . ILE A 1 106 ? 6.619 11.714 14.837 1.00 65.06 106 ILE A O 1
ATOM 851 N N . ASP A 1 107 ? 6.928 13.114 13.128 1.00 63.72 107 ASP A N 1
ATOM 852 C CA . ASP A 1 107 ? 8.393 13.004 13.177 1.00 63.72 107 ASP A CA 1
ATOM 853 C C . ASP A 1 107 ? 8.937 13.468 14.536 1.00 63.72 107 ASP A C 1
ATOM 855 O O . ASP A 1 107 ? 9.847 12.861 15.104 1.00 63.72 107 ASP A O 1
ATOM 859 N N . LYS A 1 108 ? 8.321 14.506 15.122 1.00 71.56 108 LYS A N 1
ATOM 860 C CA . LYS A 1 108 ? 8.659 14.988 16.468 1.00 71.56 108 LYS A CA 1
ATOM 861 C C . LYS A 1 108 ? 8.204 14.008 17.542 1.00 71.56 108 LYS A C 1
ATOM 863 O O . LYS A 1 108 ? 8.960 13.745 18.475 1.00 71.56 108 LYS A O 1
ATOM 868 N N . HIS A 1 109 ? 6.997 13.455 17.422 1.00 74.31 109 HIS A N 1
ATOM 869 C CA . HIS A 1 109 ? 6.511 12.438 18.362 1.00 74.31 109 HIS A CA 1
ATOM 870 C C . HIS A 1 109 ? 7.334 11.155 18.298 1.00 74.31 109 HIS A C 1
ATOM 872 O O . HIS A 1 109 ? 7.651 10.574 19.329 1.00 74.31 109 HIS A O 1
ATOM 878 N N . PHE A 1 110 ? 7.732 10.746 17.101 1.00 71.25 110 PHE A N 1
ATOM 879 C CA . PHE A 1 110 ? 8.609 9.619 16.862 1.00 71.25 110 PHE A CA 1
ATOM 880 C C . PHE A 1 110 ? 9.965 9.859 17.518 1.00 71.25 110 PHE A C 1
ATOM 882 O O . PHE A 1 110 ? 10.358 9.076 18.379 1.00 71.25 110 PHE A O 1
ATOM 889 N N . ALA A 1 111 ? 10.634 10.980 17.223 1.00 73.19 111 ALA A N 1
ATOM 890 C CA . ALA A 1 111 ? 11.905 11.349 17.852 1.00 73.19 111 ALA A CA 1
ATOM 891 C C . ALA A 1 111 ? 11.804 11.441 19.388 1.00 73.19 111 ALA A C 1
ATOM 893 O O . ALA A 1 111 ? 12.727 11.064 20.112 1.00 73.19 111 ALA A O 1
ATOM 894 N N . TRP A 1 112 ? 10.666 11.894 19.914 1.00 81.19 112 TRP A N 1
ATOM 895 C CA . TRP A 1 112 ? 10.408 11.898 21.351 1.00 81.19 112 TRP A CA 1
ATOM 896 C C . TRP A 1 112 ? 10.214 10.485 21.920 1.00 81.19 112 TRP A C 1
ATOM 898 O O . TRP A 1 112 ? 10.841 10.153 22.931 1.00 81.19 112 TRP A O 1
ATOM 908 N N . TYR A 1 113 ? 9.379 9.650 21.290 1.00 78.81 113 TYR A N 1
ATOM 909 C CA . TYR A 1 113 ? 9.102 8.270 21.712 1.00 78.81 113 TYR A CA 1
ATOM 910 C C . TYR A 1 113 ? 10.385 7.431 21.702 1.00 78.81 113 TYR A C 1
ATOM 912 O O . TYR A 1 113 ? 10.638 6.630 22.604 1.00 78.81 113 TYR A O 1
ATOM 920 N N . SER A 1 114 ? 11.248 7.718 20.732 1.00 75.75 114 SER A N 1
ATOM 921 C CA . SER A 1 114 ? 12.575 7.137 20.571 1.00 75.75 114 SER A CA 1
ATOM 922 C C . SER A 1 114 ? 13.459 7.289 21.797 1.00 75.75 114 SER A C 1
ATOM 924 O O . SER A 1 114 ? 14.098 6.343 22.256 1.00 75.75 114 SER A O 1
ATOM 926 N N . CYS A 1 115 ? 13.418 8.476 22.398 1.00 82.56 115 CYS A N 1
ATOM 927 C CA . CYS A 1 115 ? 14.198 8.816 23.580 1.00 82.56 115 CYS A CA 1
ATOM 928 C C . CYS A 1 115 ? 13.618 8.245 24.892 1.00 82.56 115 CYS A C 1
ATOM 930 O O . CYS A 1 115 ? 14.203 8.454 25.960 1.00 82.56 115 CYS A O 1
ATOM 932 N N . GLN A 1 116 ? 12.467 7.557 24.864 1.00 84.44 116 GLN A N 1
ATOM 933 C CA . GLN A 1 116 ? 11.819 7.067 26.083 1.00 84.44 116 GLN A CA 1
ATOM 934 C C . GLN A 1 116 ? 12.532 5.837 26.646 1.00 84.44 116 GLN A C 1
ATOM 936 O O . GLN A 1 116 ? 12.706 4.825 25.974 1.00 84.44 116 GLN A O 1
ATOM 941 N N . ARG A 1 117 ? 12.881 5.894 27.937 1.00 83.94 117 ARG A N 1
ATOM 942 C CA . ARG A 1 117 ? 13.523 4.774 28.651 1.00 83.94 117 ARG A CA 1
ATOM 943 C C . ARG A 1 117 ? 12.559 3.650 29.032 1.00 83.94 117 ARG A C 1
ATOM 945 O O . ARG A 1 117 ? 12.987 2.515 29.178 1.00 83.94 117 ARG A O 1
ATOM 952 N N . ASN A 1 118 ? 11.280 3.963 29.235 1.00 85.00 118 ASN A N 1
ATOM 953 C CA . ASN A 1 118 ? 10.247 2.987 29.581 1.00 85.00 118 ASN A CA 1
ATOM 954 C C . ASN A 1 118 ? 9.179 2.961 28.480 1.00 85.00 118 ASN A C 1
ATOM 956 O O . ASN A 1 118 ? 8.105 3.544 28.636 1.00 85.00 118 ASN A O 1
ATOM 960 N N . LYS A 1 119 ? 9.507 2.307 27.357 1.00 85.44 119 LYS A N 1
ATOM 961 C CA . LYS A 1 119 ? 8.589 2.116 26.223 1.00 85.44 119 LYS A CA 1
ATOM 962 C C . LYS A 1 119 ? 7.412 1.196 26.591 1.00 85.44 119 LYS A C 1
ATOM 964 O O . LYS A 1 119 ? 6.283 1.464 26.184 1.00 85.44 119 LYS A O 1
ATOM 969 N N . GLN A 1 120 ? 7.639 0.215 27.476 1.00 88.00 120 GLN A N 1
ATOM 970 C CA . GLN A 1 120 ? 6.630 -0.759 27.921 1.00 88.00 120 GLN A CA 1
ATOM 971 C C . GLN A 1 120 ? 5.347 -0.110 28.448 1.00 88.00 120 GLN A C 1
ATOM 973 O O . GLN A 1 120 ? 4.252 -0.556 28.125 1.00 88.00 120 GLN A O 1
ATOM 978 N N . ARG A 1 121 ? 5.460 0.990 29.201 1.00 90.19 121 ARG A N 1
ATOM 979 C CA . ARG A 1 121 ? 4.283 1.715 29.696 1.00 90.19 121 ARG A CA 1
ATOM 980 C C . ARG A 1 121 ? 3.356 2.171 28.562 1.00 90.19 121 ARG A C 1
ATOM 982 O O . ARG A 1 121 ? 2.139 2.064 28.693 1.00 90.19 121 ARG A O 1
ATOM 989 N N . PHE A 1 122 ? 3.908 2.702 27.472 1.00 87.31 122 PHE A N 1
ATOM 990 C CA . PHE A 1 122 ? 3.116 3.168 26.330 1.00 87.31 122 PHE A CA 1
ATOM 991 C C . PHE A 1 122 ? 2.491 1.991 25.585 1.00 87.31 122 PHE A C 1
ATOM 993 O O . PHE A 1 122 ? 1.300 2.022 25.283 1.00 87.31 122 PHE A O 1
ATOM 1000 N N . ILE A 1 123 ? 3.266 0.922 25.396 1.00 86.88 123 ILE A N 1
ATOM 1001 C CA . ILE A 1 123 ? 2.791 -0.341 24.824 1.00 86.88 123 ILE A CA 1
ATOM 1002 C C . ILE A 1 123 ? 1.593 -0.877 25.615 1.00 86.88 123 ILE A C 1
ATOM 1004 O O . ILE A 1 123 ? 0.567 -1.207 25.028 1.00 86.88 123 ILE A O 1
ATOM 1008 N N . ASP A 1 124 ? 1.672 -0.901 26.946 1.00 91.94 124 ASP A N 1
ATOM 1009 C CA . ASP A 1 124 ? 0.590 -1.398 27.798 1.00 91.94 124 ASP A CA 1
ATOM 1010 C C . ASP A 1 124 ? -0.678 -0.546 27.664 1.00 91.94 124 ASP A C 1
ATOM 1012 O O . ASP A 1 124 ? -1.780 -1.084 27.540 1.00 91.94 124 ASP A O 1
ATOM 1016 N N . HIS A 1 125 ? -0.546 0.785 27.632 1.00 92.56 125 HIS A N 1
ATOM 1017 C CA . HIS A 1 125 ? -1.686 1.678 27.411 1.00 92.56 125 HIS A CA 1
ATOM 1018 C C . HIS A 1 125 ? -2.312 1.489 26.024 1.00 92.56 125 HIS A C 1
ATOM 1020 O O . HIS A 1 125 ? -3.540 1.423 25.925 1.00 92.56 125 HIS A O 1
ATOM 1026 N N . ALA A 1 126 ? -1.499 1.350 24.975 1.00 88.19 126 ALA A N 1
ATOM 1027 C CA . ALA A 1 126 ? -1.973 1.088 23.620 1.00 88.19 126 ALA A CA 1
ATOM 1028 C C . ALA A 1 126 ? -2.665 -0.278 23.517 1.00 88.19 126 ALA A C 1
ATOM 1030 O O . ALA A 1 126 ? -3.729 -0.402 22.909 1.00 88.19 126 ALA A O 1
ATOM 1031 N N . ARG A 1 127 ? -2.118 -1.297 24.190 1.00 91.38 127 ARG A N 1
ATOM 1032 C CA . ARG A 1 127 ? -2.658 -2.659 24.196 1.00 91.38 127 ARG A CA 1
ATOM 1033 C C . ARG A 1 127 ? -3.990 -2.722 24.923 1.00 91.38 127 ARG A C 1
ATOM 1035 O O . ARG A 1 127 ? -4.929 -3.338 24.426 1.00 91.38 127 ARG A O 1
ATOM 1042 N N . LEU A 1 128 ? -4.095 -2.059 26.074 1.00 95.31 128 LEU A N 1
ATOM 1043 C CA . LEU A 1 128 ? -5.349 -1.953 26.818 1.00 95.31 128 LEU A CA 1
ATOM 1044 C C . LEU A 1 128 ? -6.413 -1.189 26.023 1.00 95.31 128 LEU A C 1
ATOM 1046 O O . LEU A 1 128 ? -7.566 -1.615 26.012 1.00 95.31 128 LEU A O 1
ATOM 1050 N N . ALA A 1 129 ? -6.038 -0.113 25.324 1.00 93.06 129 ALA A N 1
ATOM 1051 C CA . ALA A 1 129 ? -6.945 0.602 24.429 1.00 93.06 129 ALA A CA 1
ATOM 1052 C C . ALA A 1 129 ? -7.461 -0.315 23.308 1.00 93.06 129 ALA A C 1
ATOM 1054 O O . ALA A 1 129 ? -8.670 -0.456 23.140 1.00 93.06 129 ALA A O 1
ATOM 1055 N N . TYR A 1 130 ? -6.569 -1.016 22.604 1.00 91.75 130 TYR A N 1
ATOM 1056 C CA . TYR A 1 130 ? -6.949 -1.994 21.581 1.00 91.75 130 TYR A CA 1
ATOM 1057 C C . TYR A 1 130 ? -7.885 -3.084 22.125 1.00 91.75 130 TYR A C 1
ATOM 1059 O O . TYR A 1 130 ? -8.942 -3.340 21.549 1.00 91.75 130 TYR A O 1
ATOM 1067 N N . GLN A 1 131 ? -7.544 -3.696 23.262 1.00 94.62 131 GLN A N 1
ATOM 1068 C CA . GLN A 1 131 ? -8.362 -4.740 23.887 1.00 94.62 131 GLN A CA 1
ATOM 1069 C C . GLN A 1 131 ? -9.737 -4.235 24.333 1.00 94.62 131 GLN A C 1
ATOM 1071 O O . GLN A 1 131 ? -10.701 -5.001 24.301 1.00 94.62 131 GLN A O 1
ATOM 1076 N N . LEU A 1 132 ? -9.833 -2.976 24.771 1.00 95.56 132 LEU A N 1
ATOM 1077 C CA . LEU A 1 132 ? -11.103 -2.340 25.103 1.00 95.56 132 LEU A CA 1
ATOM 1078 C C . LEU A 1 132 ? -11.985 -2.282 23.860 1.00 95.56 132 LEU A C 1
ATOM 1080 O O . LEU A 1 132 ? -13.093 -2.814 23.898 1.00 95.56 132 LEU A O 1
ATOM 1084 N N . ILE A 1 133 ? -11.473 -1.723 22.760 1.00 93.81 133 ILE A N 1
ATOM 1085 C CA . ILE A 1 133 ? -12.224 -1.600 21.505 1.00 93.81 133 ILE A CA 1
ATOM 1086 C C . ILE A 1 133 ? -12.605 -2.972 20.951 1.00 93.81 133 ILE A C 1
ATOM 1088 O O . ILE A 1 133 ? -13.758 -3.174 20.585 1.00 93.81 133 ILE A O 1
ATOM 1092 N N . ALA A 1 134 ? -11.695 -3.948 20.972 1.00 90.75 134 ALA A N 1
ATOM 1093 C CA . ALA A 1 134 ? -11.946 -5.310 20.491 1.00 90.75 134 ALA A CA 1
ATOM 1094 C C . ALA A 1 134 ? -13.128 -6.010 21.185 1.00 90.75 134 ALA A C 1
ATOM 1096 O O . ALA A 1 134 ? -13.750 -6.888 20.592 1.00 90.75 134 ALA A O 1
ATOM 1097 N N . LYS A 1 135 ? -13.441 -5.630 22.431 1.00 93.94 135 LYS A N 1
ATOM 1098 C CA . LYS A 1 135 ? -14.538 -6.201 23.230 1.00 93.94 135 LYS A CA 1
ATOM 1099 C C . LYS A 1 135 ? -15.861 -5.444 23.096 1.00 93.94 135 LYS A C 1
ATOM 1101 O O . LYS A 1 135 ? -16.857 -5.900 23.653 1.00 93.94 135 LYS A O 1
ATOM 1106 N N . LEU A 1 136 ? -15.879 -4.293 22.424 1.00 92.31 136 LEU A N 1
ATOM 1107 C CA . LEU A 1 136 ? -17.111 -3.535 22.207 1.00 92.31 136 LEU A CA 1
ATOM 1108 C C . LEU A 1 136 ? -18.038 -4.250 21.207 1.00 92.31 136 LEU A C 1
ATOM 1110 O O . LEU A 1 136 ? -17.564 -5.062 20.408 1.00 92.31 136 LEU A O 1
ATOM 1114 N N . PRO A 1 137 ? -19.354 -3.963 21.233 1.00 86.06 137 PRO A N 1
ATOM 1115 C CA . PRO A 1 137 ? -20.294 -4.501 20.255 1.00 86.06 137 PRO A CA 1
ATOM 1116 C C . PRO A 1 137 ? -19.861 -4.208 18.811 1.00 86.06 137 PRO A C 1
ATOM 1118 O O . PRO A 1 137 ? -19.396 -3.107 18.508 1.00 86.06 137 PRO A O 1
ATOM 1121 N N . ARG A 1 138 ? -20.036 -5.195 17.921 1.00 81.88 138 ARG A N 1
ATOM 1122 C CA . ARG A 1 138 ? -19.760 -5.083 16.479 1.00 81.88 138 ARG A CA 1
ATOM 1123 C C . ARG A 1 138 ? -20.859 -4.285 15.777 1.00 81.88 138 ARG A C 1
ATOM 1125 O O . ARG A 1 138 ? -21.718 -4.856 15.109 1.00 81.88 138 ARG A O 1
ATOM 1132 N N . ASN A 1 139 ? -20.829 -2.973 15.966 1.00 80.94 139 ASN A N 1
ATOM 1133 C CA . ASN A 1 139 ? -21.733 -2.022 15.326 1.00 80.94 139 ASN A CA 1
ATOM 1134 C C . ASN A 1 139 ? -21.070 -1.385 14.095 1.00 80.94 139 ASN A C 1
ATOM 1136 O O . ASN A 1 139 ? -19.871 -1.560 13.850 1.00 80.94 139 ASN A O 1
ATOM 1140 N N . ASP A 1 140 ? -21.829 -0.577 13.354 1.00 72.31 140 ASP A N 1
ATOM 1141 C CA . ASP A 1 140 ? -21.281 0.259 12.287 1.00 72.31 140 ASP A CA 1
ATOM 1142 C C . ASP A 1 140 ? -20.138 1.139 12.822 1.00 72.31 140 ASP A C 1
ATOM 1144 O O . ASP A 1 140 ? -20.307 1.937 13.743 1.00 72.31 140 ASP A O 1
ATOM 1148 N N . GLY A 1 141 ? -18.946 0.972 12.244 1.00 74.94 141 GLY A N 1
ATOM 1149 C CA . GLY A 1 141 ? -17.730 1.679 12.658 1.00 74.94 141 GLY A CA 1
ATOM 1150 C C . GLY A 1 141 ? -16.831 0.916 13.636 1.00 74.94 141 GLY A C 1
ATOM 1151 O O . GLY A 1 141 ? -15.687 1.333 13.811 1.00 74.94 141 GLY A O 1
ATOM 1152 N N . HIS A 1 142 ? -17.271 -0.220 14.197 1.00 83.69 142 HIS A N 1
ATOM 1153 C CA . HIS A 1 142 ? -16.448 -1.028 15.113 1.00 83.69 142 HIS A CA 1
ATOM 1154 C C . HIS A 1 142 ? -15.148 -1.491 14.468 1.00 83.69 142 HIS A C 1
ATOM 1156 O O . HIS A 1 142 ? -14.081 -1.269 15.026 1.00 83.69 142 HIS A O 1
ATOM 1162 N N . GLU A 1 143 ? -15.228 -2.060 13.265 1.00 74.81 143 GLU A N 1
ATOM 1163 C CA . GLU A 1 143 ? -14.054 -2.534 12.525 1.00 74.81 143 GLU A CA 1
ATOM 1164 C C . GLU A 1 143 ? -13.057 -1.400 12.246 1.00 74.81 143 GLU A C 1
ATOM 1166 O O . GLU A 1 143 ? -11.850 -1.602 12.328 1.00 74.81 143 GLU A O 1
ATOM 1171 N N . LEU A 1 144 ? -13.542 -0.177 11.994 1.00 74.44 144 LEU A N 1
ATOM 1172 C CA . LEU A 1 144 ? -12.678 0.984 11.773 1.00 74.44 144 LEU A CA 1
ATOM 1173 C C . LEU A 1 144 ? -12.008 1.441 13.074 1.00 74.44 144 LEU A C 1
ATOM 1175 O O . LEU A 1 144 ? -10.799 1.651 13.098 1.00 74.44 144 LEU A O 1
ATOM 1179 N N . ALA A 1 145 ? -12.769 1.544 14.166 1.00 83.50 145 ALA A N 1
ATOM 1180 C CA . ALA A 1 145 ? -12.224 1.894 15.474 1.00 83.50 145 ALA A CA 1
ATOM 1181 C C . ALA A 1 145 ? -11.226 0.839 15.974 1.00 83.50 145 ALA A C 1
ATOM 1183 O O . ALA A 1 145 ? -10.178 1.176 16.525 1.00 83.50 145 ALA A O 1
ATOM 1184 N N . LEU A 1 146 ? -11.526 -0.441 15.748 1.00 83.75 146 LEU A N 1
ATOM 1185 C CA . LEU A 1 146 ? -10.633 -1.549 16.055 1.00 83.75 146 LEU A CA 1
ATOM 1186 C C . LEU A 1 146 ? -9.352 -1.442 15.233 1.00 83.75 146 LEU A C 1
ATOM 1188 O O . LEU A 1 146 ? -8.262 -1.595 15.781 1.00 83.75 146 LEU A O 1
ATOM 1192 N N . GLN A 1 147 ? -9.480 -1.116 13.947 1.00 74.31 147 GLN A N 1
ATOM 1193 C CA . GLN A 1 147 ? -8.341 -0.919 13.071 1.00 74.31 147 GLN A CA 1
ATOM 1194 C C . GLN A 1 147 ? -7.465 0.259 13.508 1.00 74.31 147 GLN A C 1
ATOM 1196 O O . GLN A 1 147 ? -6.245 0.143 13.563 1.00 74.31 147 GLN A O 1
ATOM 1201 N N . TYR A 1 148 ? -8.068 1.379 13.884 1.00 79.81 148 TYR A N 1
ATOM 1202 C CA . TYR A 1 148 ? -7.364 2.540 14.420 1.00 79.81 148 TYR A CA 1
ATOM 1203 C C . TYR A 1 148 ? -6.647 2.243 15.738 1.00 79.81 148 TYR A C 1
ATOM 1205 O O . TYR A 1 148 ? -5.466 2.557 15.882 1.00 79.81 148 TYR A O 1
ATOM 1213 N N . ALA A 1 149 ? -7.312 1.576 16.683 1.00 83.25 149 ALA A N 1
ATOM 1214 C CA . ALA A 1 149 ? -6.696 1.199 17.952 1.00 83.25 149 ALA A CA 1
ATOM 1215 C C . ALA A 1 149 ? -5.523 0.223 17.760 1.00 83.25 149 ALA A C 1
ATOM 1217 O O . ALA A 1 149 ? -4.521 0.296 18.469 1.00 83.25 149 ALA A O 1
ATOM 1218 N N . ARG A 1 150 ? -5.632 -0.662 16.770 1.00 77.06 150 ARG A N 1
ATOM 1219 C CA . ARG A 1 150 ? -4.602 -1.613 16.346 1.00 77.06 150 ARG A CA 1
ATOM 1220 C C . ARG A 1 150 ? -3.404 -0.925 15.690 1.00 77.06 150 ARG A C 1
ATOM 1222 O O . ARG A 1 150 ? -2.277 -1.307 15.972 1.00 77.06 150 ARG A O 1
ATOM 1229 N N . PHE A 1 151 ? -3.622 0.121 14.895 1.00 74.50 151 PHE A N 1
ATOM 1230 C CA . PHE A 1 151 ? -2.537 0.953 14.365 1.00 74.50 151 PHE A CA 1
ATOM 1231 C C . PHE A 1 151 ? -1.799 1.720 15.458 1.00 74.50 151 PHE A C 1
ATOM 1233 O O . PHE A 1 151 ? -0.570 1.730 15.482 1.00 74.50 151 PHE A O 1
ATOM 1240 N N . ILE A 1 152 ? -2.543 2.320 16.392 1.00 79.69 152 ILE A N 1
ATOM 1241 C CA . ILE A 1 152 ? -1.952 2.962 17.571 1.00 79.69 152 ILE A CA 1
ATOM 1242 C C . ILE A 1 152 ? -1.103 1.934 18.327 1.00 79.69 152 ILE A C 1
ATOM 1244 O O . ILE A 1 152 ? 0.042 2.219 18.653 1.00 79.69 152 ILE A O 1
ATOM 1248 N N . LEU A 1 153 ? -1.620 0.721 18.544 1.00 81.00 153 LEU A N 1
ATOM 1249 C CA . LEU A 1 153 ? -0.860 -0.366 19.158 1.00 81.00 153 LEU A CA 1
ATOM 1250 C C . LEU A 1 153 ? 0.415 -0.714 18.381 1.00 81.00 153 LEU A C 1
ATOM 1252 O O . LEU A 1 153 ? 1.483 -0.736 18.986 1.00 81.00 153 LEU A O 1
ATOM 1256 N N . GLY A 1 154 ? 0.320 -0.925 17.067 1.00 73.56 154 GLY A N 1
ATOM 1257 C CA . GLY A 1 154 ? 1.456 -1.270 16.210 1.00 73.56 154 GLY A CA 1
ATOM 1258 C C . GLY A 1 154 ? 2.578 -0.231 16.252 1.00 73.56 154 GLY A C 1
ATOM 1259 O O . GLY A 1 154 ? 3.742 -0.609 16.358 1.00 73.56 154 GLY A O 1
ATOM 1260 N N . PHE A 1 155 ? 2.239 1.064 16.276 1.00 75.62 155 PHE A N 1
ATOM 1261 C CA . PHE A 1 155 ? 3.218 2.145 16.446 1.00 75.62 155 PHE A CA 1
ATOM 1262 C C . PHE A 1 155 ? 4.036 1.998 17.740 1.00 75.62 155 PHE A C 1
ATOM 1264 O O . PHE A 1 155 ? 5.241 2.237 17.742 1.00 75.62 155 PHE A O 1
ATOM 1271 N N . TYR A 1 156 ? 3.392 1.612 18.846 1.00 78.06 156 TYR A N 1
ATOM 1272 C CA . TYR A 1 156 ? 4.068 1.476 20.138 1.00 78.06 156 TYR A CA 1
ATOM 1273 C C . TYR A 1 156 ? 4.781 0.126 20.304 1.00 78.06 156 TYR A C 1
ATOM 1275 O O . TYR A 1 156 ? 5.870 0.110 20.880 1.00 78.06 156 TYR A O 1
ATOM 1283 N N . GLU A 1 157 ? 4.187 -0.980 19.836 1.00 75.69 157 GLU A N 1
ATOM 1284 C CA . GLU A 1 157 ? 4.707 -2.352 19.988 1.00 75.69 157 GLU A CA 1
ATOM 1285 C C . GLU A 1 157 ? 5.943 -2.639 19.144 1.00 75.69 157 GLU A C 1
ATOM 1287 O O . GLU A 1 157 ? 6.801 -3.408 19.580 1.00 75.69 157 GLU A O 1
ATOM 1292 N N . TYR A 1 158 ? 6.062 -2.034 17.963 1.00 65.44 158 TYR A N 1
ATOM 1293 C CA . TYR A 1 158 ? 7.260 -2.197 17.152 1.00 65.44 158 TYR A CA 1
ATOM 1294 C C . TYR A 1 158 ? 8.400 -1.332 17.705 1.00 65.44 158 TYR A C 1
ATOM 1296 O O . TYR A 1 158 ? 8.666 -0.211 17.262 1.00 65.44 158 TYR A O 1
ATOM 1304 N N . GLU A 1 159 ? 9.088 -1.884 18.706 1.00 50.50 159 GLU A N 1
ATOM 1305 C CA . GLU A 1 159 ? 10.360 -1.372 19.202 1.00 50.50 159 GLU A CA 1
ATOM 1306 C C . GLU A 1 159 ? 11.352 -1.201 18.040 1.00 50.50 159 GLU A C 1
ATOM 1308 O O . GLU A 1 159 ? 11.517 -2.087 17.204 1.00 50.50 159 GLU A O 1
ATOM 1313 N N . GLY A 1 160 ? 12.045 -0.062 17.983 1.00 51.06 160 GLY A N 1
ATOM 1314 C CA . GLY A 1 160 ? 13.173 0.097 17.067 1.00 51.06 160 GLY A CA 1
ATOM 1315 C C . GLY A 1 160 ? 12.814 0.412 15.615 1.00 51.06 160 GLY A C 1
ATOM 1316 O O . GLY A 1 160 ? 13.706 0.347 14.783 1.00 51.06 160 GLY A O 1
ATOM 1317 N N . PHE A 1 161 ? 11.591 0.855 15.288 1.00 53.78 161 PHE A N 1
ATOM 1318 C CA . PHE A 1 161 ? 11.304 1.462 13.968 1.00 53.78 161 PHE A CA 1
ATOM 1319 C C . PHE A 1 161 ? 12.334 2.545 13.565 1.00 53.78 161 PHE A C 1
ATOM 1321 O O . PHE A 1 161 ? 12.522 2.812 12.383 1.00 53.78 161 PHE A O 1
ATOM 1328 N N . GLU A 1 162 ? 13.010 3.150 14.548 1.00 49.06 162 GLU A N 1
ATOM 1329 C CA . GLU A 1 162 ? 14.105 4.121 14.402 1.00 49.06 162 GLU A CA 1
ATOM 1330 C C . GLU A 1 162 ? 15.361 3.555 13.745 1.00 49.06 162 GLU A C 1
ATOM 1332 O O . GLU A 1 162 ? 16.074 4.283 13.059 1.00 49.06 162 GLU A O 1
ATOM 1337 N N . SER A 1 163 ? 15.668 2.281 13.997 1.00 52.66 163 SER A N 1
ATOM 1338 C CA . SER A 1 163 ? 16.830 1.612 13.413 1.00 52.66 163 SER A CA 1
ATOM 1339 C C . SER A 1 163 ? 16.521 1.002 12.050 1.00 52.66 163 SER A C 1
ATOM 1341 O O . SER A 1 163 ? 17.440 0.542 11.374 1.00 52.66 163 SER A O 1
ATOM 1343 N N . LEU A 1 164 ? 15.246 0.986 11.654 1.00 62.53 164 LEU A N 1
ATOM 1344 C CA . LEU A 1 164 ? 14.779 0.406 10.406 1.00 62.53 164 LEU A CA 1
ATOM 1345 C C . LEU A 1 164 ? 14.646 1.486 9.332 1.00 62.53 164 LEU A C 1
ATOM 1347 O O . LEU A 1 164 ? 14.127 2.576 9.582 1.00 62.53 164 LEU A O 1
ATOM 1351 N N . ASP A 1 165 ? 15.080 1.171 8.115 1.00 79.56 165 ASP A N 1
ATOM 1352 C CA . ASP A 1 165 ? 14.792 2.003 6.949 1.00 79.56 165 ASP A CA 1
ATOM 1353 C C . ASP A 1 165 ? 13.292 1.978 6.583 1.00 79.56 165 ASP A C 1
ATOM 1355 O O . ASP A 1 165 ? 12.490 1.230 7.152 1.00 79.56 165 ASP A O 1
ATOM 1359 N N . LEU A 1 166 ? 12.895 2.861 5.662 1.00 79.88 166 LEU A N 1
ATOM 1360 C CA . LEU A 1 166 ? 11.505 3.011 5.224 1.00 79.88 166 LEU A CA 1
ATOM 1361 C C . LEU A 1 166 ? 10.922 1.700 4.680 1.00 79.88 166 LEU A C 1
ATOM 1363 O O . LEU A 1 166 ? 9.815 1.318 5.053 1.00 79.88 166 LEU A O 1
ATOM 1367 N N . ASP A 1 167 ? 11.681 0.997 3.849 1.00 88.75 167 ASP A N 1
ATOM 1368 C CA . ASP A 1 167 ? 11.282 -0.246 3.198 1.00 88.75 167 ASP A CA 1
ATOM 1369 C C . ASP A 1 167 ? 10.994 -1.365 4.202 1.00 88.75 167 ASP A C 1
ATOM 1371 O O . ASP A 1 167 ? 9.980 -2.063 4.108 1.00 88.75 167 ASP A O 1
ATOM 1375 N N . HIS A 1 168 ? 11.824 -1.491 5.232 1.00 86.12 168 HIS A N 1
ATOM 1376 C CA . HIS A 1 168 ? 11.581 -2.436 6.313 1.00 86.12 168 HIS A CA 1
ATOM 1377 C C . HIS A 1 168 ? 10.296 -2.083 7.086 1.00 86.12 168 HIS A C 1
ATOM 1379 O O . HIS A 1 168 ? 9.485 -2.963 7.387 1.00 86.12 168 HIS A O 1
ATOM 1385 N N . ARG A 1 169 ? 10.037 -0.794 7.355 1.00 79.44 169 ARG A N 1
ATOM 1386 C CA . ARG A 1 169 ? 8.778 -0.362 7.995 1.00 79.44 169 ARG A CA 1
ATOM 1387 C C . ARG A 1 169 ? 7.550 -0.714 7.153 1.00 79.44 169 ARG A C 1
ATOM 1389 O O . ARG A 1 169 ? 6.556 -1.190 7.705 1.00 79.44 169 ARG A O 1
ATOM 1396 N N . MET A 1 170 ? 7.616 -0.504 5.837 1.00 87.62 170 MET A N 1
ATOM 1397 C CA . MET A 1 170 ? 6.541 -0.871 4.908 1.00 87.62 170 MET A CA 1
ATOM 1398 C C . MET A 1 170 ? 6.296 -2.384 4.909 1.00 87.62 170 MET A C 1
ATOM 1400 O O . MET A 1 170 ? 5.153 -2.822 5.062 1.00 87.62 170 MET A O 1
ATOM 1404 N N . ALA A 1 171 ? 7.361 -3.188 4.818 1.00 91.50 171 ALA A N 1
ATOM 1405 C CA . ALA A 1 171 ? 7.275 -4.646 4.858 1.00 91.50 171 ALA A CA 1
ATOM 1406 C C . ALA A 1 171 ? 6.635 -5.158 6.154 1.00 91.50 171 ALA A C 1
ATOM 1408 O O . ALA A 1 171 ? 5.683 -5.936 6.096 1.00 91.50 171 ALA A O 1
ATOM 1409 N N . ASN A 1 172 ? 7.085 -4.668 7.313 1.00 84.88 172 ASN A N 1
ATOM 1410 C CA . ASN A 1 172 ? 6.531 -5.067 8.608 1.00 84.88 172 ASN A CA 1
ATOM 1411 C C . ASN A 1 172 ? 5.049 -4.709 8.736 1.00 84.88 172 ASN A C 1
ATOM 1413 O O . ASN A 1 172 ? 4.278 -5.519 9.244 1.00 84.88 172 ASN A O 1
ATOM 1417 N N . ASN A 1 173 ? 4.628 -3.543 8.231 1.00 81.06 173 ASN A N 1
ATOM 1418 C CA . ASN A 1 173 ? 3.214 -3.171 8.208 1.00 81.06 173 ASN A CA 1
ATOM 1419 C C . ASN A 1 173 ? 2.384 -4.194 7.415 1.00 81.06 173 ASN A C 1
ATOM 1421 O O . ASN A 1 173 ? 1.377 -4.701 7.904 1.00 81.06 173 ASN A O 1
ATOM 1425 N N . MET A 1 174 ? 2.826 -4.539 6.203 1.00 90.44 174 MET A N 1
ATOM 1426 C CA . MET A 1 174 ? 2.123 -5.496 5.345 1.00 90.44 174 MET A CA 1
ATOM 1427 C C . MET A 1 174 ? 2.108 -6.918 5.921 1.00 90.44 174 MET A C 1
ATOM 1429 O O . MET A 1 174 ? 1.062 -7.569 5.875 1.00 90.44 174 MET A O 1
ATOM 1433 N N . ILE A 1 175 ? 3.228 -7.388 6.487 1.00 90.44 175 ILE A N 1
ATOM 1434 C CA . ILE A 1 175 ? 3.318 -8.690 7.170 1.00 90.44 175 ILE A CA 1
ATOM 1435 C C . ILE A 1 175 ? 2.299 -8.750 8.297 1.00 90.44 175 ILE A C 1
ATOM 1437 O O . ILE A 1 175 ? 1.465 -9.652 8.349 1.00 90.44 175 ILE A O 1
ATOM 1441 N N . TRP A 1 176 ? 2.339 -7.738 9.157 1.00 81.69 176 TRP A N 1
ATOM 1442 C CA . TRP A 1 176 ? 1.479 -7.642 10.317 1.00 81.69 176 TRP A CA 1
ATOM 1443 C C . TRP A 1 176 ? -0.002 -7.694 9.915 1.00 81.69 176 TRP A C 1
ATOM 1445 O O . TRP A 1 176 ? -0.781 -8.445 10.507 1.00 81.69 176 TRP A O 1
ATOM 1455 N N . TRP A 1 177 ? -0.389 -6.958 8.869 1.00 79.38 177 TRP A N 1
ATOM 1456 C CA . TRP A 1 177 ? -1.754 -6.971 8.346 1.00 79.38 177 TRP A CA 1
ATOM 1457 C C . TRP A 1 177 ? -2.177 -8.349 7.851 1.00 79.38 177 TRP A C 1
ATOM 1459 O O . TRP A 1 177 ? -3.224 -8.846 8.266 1.00 79.38 177 TRP A O 1
ATOM 1469 N N . HIS A 1 178 ? -1.347 -8.981 7.023 1.00 89.25 178 HIS A N 1
ATOM 1470 C CA . HIS A 1 178 ? -1.630 -10.312 6.503 1.00 89.25 178 HIS A CA 1
ATOM 1471 C C . HIS A 1 178 ? -1.792 -11.346 7.627 1.00 89.25 178 HIS A C 1
ATOM 1473 O O . HIS A 1 178 ? -2.762 -12.100 7.629 1.00 89.25 178 HIS A O 1
ATOM 1479 N N . GLU A 1 179 ? -0.895 -11.357 8.615 1.00 85.62 179 GLU A N 1
ATOM 1480 C CA . GLU A 1 179 ? -0.939 -12.320 9.724 1.00 85.62 179 GLU A CA 1
ATOM 1481 C C . GLU A 1 179 ? -2.139 -12.111 10.656 1.00 85.62 179 GLU A C 1
ATOM 1483 O O . GLU A 1 179 ? -2.656 -13.070 11.230 1.00 85.62 179 GLU A O 1
ATOM 1488 N N . ASN A 1 180 ? -2.610 -10.869 10.804 1.00 73.00 180 ASN A N 1
ATOM 1489 C CA . ASN A 1 180 ? -3.703 -10.543 11.719 1.00 73.00 180 ASN A CA 1
ATOM 1490 C C . ASN A 1 180 ? -5.096 -10.649 11.095 1.00 73.00 180 ASN A C 1
ATOM 1492 O O . ASN A 1 180 ? -6.061 -10.854 11.836 1.00 73.00 180 ASN A O 1
ATOM 1496 N N . THR A 1 181 ? -5.230 -10.469 9.780 1.00 76.94 181 THR A N 1
ATOM 1497 C CA . THR A 1 181 ? -6.535 -10.548 9.102 1.00 76.94 181 THR A CA 1
ATOM 1498 C C . THR A 1 181 ? -6.682 -11.783 8.224 1.00 76.94 181 THR A C 1
ATOM 1500 O O . THR A 1 181 ? -7.806 -12.179 7.929 1.00 76.94 181 THR A O 1
ATOM 1503 N N . GLY A 1 182 ? -5.574 -12.405 7.812 1.00 86.69 182 GLY A N 1
ATOM 1504 C CA . GLY A 1 182 ? -5.558 -13.449 6.787 1.00 86.69 182 GLY A CA 1
ATOM 1505 C C . GLY A 1 182 ? -5.797 -12.916 5.369 1.00 86.69 182 GLY A C 1
ATOM 1506 O O . GLY A 1 182 ? -5.823 -13.702 4.419 1.00 86.69 182 GLY A O 1
ATOM 1507 N N . ASP A 1 183 ? -5.963 -11.600 5.199 1.00 88.88 183 ASP A N 1
ATOM 1508 C CA . ASP A 1 183 ? -6.240 -10.998 3.899 1.00 88.88 183 ASP A CA 1
ATOM 1509 C C . ASP A 1 183 ? -4.995 -11.042 3.009 1.00 88.88 183 ASP A C 1
ATOM 1511 O O . ASP A 1 183 ? -3.871 -10.783 3.445 1.00 88.88 183 ASP A O 1
ATOM 1515 N N . LYS A 1 184 ? -5.185 -11.288 1.711 1.00 95.31 184 LYS A N 1
ATOM 1516 C CA . LYS A 1 184 ? -4.118 -11.072 0.726 1.00 95.31 184 LYS A CA 1
ATOM 1517 C C . LYS A 1 184 ? -3.862 -9.574 0.560 1.00 95.31 184 LYS A C 1
ATOM 1519 O O . LYS A 1 184 ? -4.811 -8.787 0.458 1.00 95.31 184 LYS A O 1
ATOM 1524 N N . VAL A 1 185 ? -2.591 -9.190 0.490 1.00 95.81 185 VAL A N 1
ATOM 1525 C CA . VAL A 1 185 ? -2.156 -7.799 0.313 1.00 95.81 185 VAL A CA 1
ATOM 1526 C C . VAL A 1 185 ? -1.605 -7.614 -1.098 1.00 95.81 185 VAL A C 1
ATOM 1528 O O . VAL A 1 185 ? -0.707 -8.339 -1.518 1.00 95.81 185 VAL A O 1
ATOM 1531 N N . VAL A 1 186 ? -2.148 -6.642 -1.827 1.00 96.88 186 VAL A N 1
ATOM 1532 C CA . VAL A 1 186 ? -1.547 -6.104 -3.051 1.00 96.88 186 VAL A CA 1
ATOM 1533 C C . VAL A 1 186 ? -0.746 -4.873 -2.655 1.00 96.88 186 VAL A C 1
ATOM 1535 O O . VAL A 1 186 ? -1.300 -3.975 -2.030 1.00 96.88 186 VAL A O 1
ATOM 1538 N N . TYR A 1 187 ? 0.538 -4.834 -3.001 1.00 95.88 187 TYR A N 1
ATOM 1539 C CA . TYR A 1 187 ? 1.386 -3.660 -2.813 1.00 95.88 187 TYR A CA 1
ATOM 1540 C C . TYR A 1 187 ? 1.480 -2.900 -4.137 1.00 95.88 187 TYR A C 1
ATOM 1542 O O . TYR A 1 187 ? 2.095 -3.383 -5.087 1.00 95.88 187 TYR A O 1
ATOM 1550 N N . TRP A 1 188 ? 0.856 -1.723 -4.195 1.00 94.56 188 TRP A N 1
ATOM 1551 C CA . TRP A 1 188 ? 1.007 -0.779 -5.295 1.00 94.56 188 TRP A CA 1
ATOM 1552 C C . TRP A 1 188 ? 2.063 0.266 -4.934 1.00 94.56 188 TRP A C 1
ATOM 1554 O O . TRP A 1 188 ? 1.795 1.198 -4.176 1.00 94.56 188 TRP A O 1
ATOM 1564 N N . GLY A 1 189 ? 3.258 0.094 -5.495 1.00 90.56 189 GLY A N 1
ATOM 1565 C CA . GLY A 1 189 ? 4.405 0.961 -5.246 1.00 90.56 189 GLY A CA 1
ATOM 1566 C C . GLY A 1 189 ? 5.485 0.851 -6.315 1.00 90.56 189 GLY A C 1
ATOM 1567 O O . GLY A 1 189 ? 5.363 0.075 -7.270 1.00 90.56 189 GLY A O 1
ATOM 1568 N N . GLY A 1 190 ? 6.547 1.638 -6.157 1.00 90.81 190 GLY A N 1
ATOM 1569 C CA . GLY A 1 190 ? 7.672 1.659 -7.091 1.00 90.81 190 GLY A CA 1
ATOM 1570 C C . GLY A 1 190 ? 8.440 0.330 -7.153 1.00 90.81 190 GLY A C 1
ATOM 1571 O O . GLY A 1 190 ? 8.615 -0.359 -6.148 1.00 90.81 190 GLY A O 1
ATOM 1572 N N . ILE A 1 191 ? 8.974 -0.022 -8.332 1.00 91.81 191 ILE A N 1
ATOM 1573 C CA . ILE A 1 191 ? 9.727 -1.279 -8.532 1.00 91.81 191 ILE A CA 1
ATOM 1574 C C . ILE A 1 191 ? 10.943 -1.407 -7.599 1.00 91.81 191 ILE A C 1
ATOM 1576 O O . ILE A 1 191 ? 11.299 -2.511 -7.193 1.00 91.81 191 ILE A O 1
ATOM 1580 N N . ALA A 1 192 ? 11.549 -0.280 -7.210 1.00 91.44 192 ALA A N 1
ATOM 1581 C CA . ALA A 1 192 ? 12.652 -0.251 -6.252 1.00 91.44 192 ALA A CA 1
ATOM 1582 C C . ALA A 1 192 ? 12.252 -0.813 -4.878 1.00 91.44 192 ALA A C 1
ATOM 1584 O O . ALA A 1 192 ? 13.052 -1.503 -4.252 1.00 91.44 192 ALA A O 1
ATOM 1585 N N . HIS A 1 193 ? 11.014 -0.566 -4.443 1.00 93.06 193 HIS A N 1
ATOM 1586 C CA . HIS A 1 193 ? 10.494 -1.024 -3.157 1.00 93.06 193 HIS A CA 1
ATOM 1587 C C . HIS A 1 193 ? 9.890 -2.427 -3.240 1.00 93.06 193 HIS A C 1
ATOM 1589 O O . HIS A 1 193 ? 9.956 -3.193 -2.283 1.00 93.06 193 HIS A O 1
ATOM 1595 N N . THR A 1 194 ? 9.327 -2.816 -4.388 1.00 94.94 194 THR A N 1
ATOM 1596 C CA . THR A 1 194 ? 8.656 -4.119 -4.552 1.00 94.94 194 THR A CA 1
ATOM 1597 C C . THR A 1 194 ? 9.576 -5.238 -5.043 1.00 94.94 194 THR A C 1
ATOM 1599 O O . THR A 1 194 ? 9.167 -6.396 -5.084 1.00 94.94 194 THR A O 1
ATOM 1602 N N . ALA A 1 195 ? 10.813 -4.961 -5.451 1.00 94.56 195 ALA A N 1
ATOM 1603 C CA . ALA A 1 195 ? 11.721 -6.008 -5.914 1.00 94.56 195 ALA A CA 1
ATOM 1604 C C . ALA A 1 195 ? 12.053 -7.014 -4.793 1.00 94.56 195 ALA A C 1
ATOM 1606 O O . ALA A 1 195 ? 12.148 -6.646 -3.626 1.00 94.56 195 ALA A O 1
ATOM 1607 N N . LYS A 1 196 ? 12.254 -8.296 -5.135 1.00 93.94 196 LYS A N 1
ATOM 1608 C CA . LYS A 1 196 ? 12.632 -9.356 -4.166 1.00 93.94 196 LYS A CA 1
ATOM 1609 C C . LYS A 1 196 ? 14.057 -9.211 -3.616 1.00 93.94 196 LYS A C 1
ATOM 1611 O O . LYS A 1 196 ? 14.426 -9.916 -2.684 1.00 93.94 196 LYS A O 1
ATOM 1616 N N . ASP A 1 197 ? 14.835 -8.321 -4.209 1.00 88.56 197 ASP A N 1
ATOM 1617 C CA . ASP A 1 197 ? 16.180 -7.930 -3.806 1.00 88.56 197 ASP A CA 1
ATOM 1618 C C . ASP A 1 197 ? 16.313 -6.412 -4.018 1.00 88.56 197 ASP A C 1
ATOM 1620 O O . ASP A 1 197 ? 15.381 -5.772 -4.517 1.00 88.56 197 ASP A O 1
ATOM 1624 N N . SER A 1 198 ? 17.445 -5.820 -3.653 1.00 85.12 198 SER A N 1
ATOM 1625 C CA . SER A 1 198 ? 17.683 -4.396 -3.868 1.00 85.12 198 SER A CA 1
ATOM 1626 C C . SER A 1 198 ? 18.050 -4.104 -5.324 1.00 85.12 198 SER A C 1
ATOM 1628 O O . SER A 1 198 ? 19.038 -4.614 -5.850 1.00 85.12 198 SER A O 1
ATOM 1630 N N . LEU A 1 199 ? 17.262 -3.243 -5.974 1.00 84.94 199 LEU A N 1
ATOM 1631 C CA . LEU A 1 199 ? 17.613 -2.654 -7.274 1.00 84.94 199 LEU A CA 1
ATOM 1632 C C . LEU A 1 199 ? 18.453 -1.375 -7.132 1.00 84.94 199 LEU A C 1
ATOM 1634 O O . LEU A 1 199 ? 18.881 -0.800 -8.132 1.00 84.94 199 LEU A O 1
ATOM 1638 N N . LEU A 1 200 ? 18.667 -0.909 -5.900 1.00 82.44 200 LEU A N 1
ATOM 1639 C CA . LEU A 1 200 ? 19.457 0.275 -5.586 1.00 82.44 200 LEU A CA 1
ATOM 1640 C C . LEU A 1 200 ? 20.846 -0.135 -5.084 1.00 82.44 200 LEU A C 1
ATOM 1642 O O . LEU A 1 200 ? 21.076 -1.263 -4.656 1.00 82.44 200 LEU A O 1
ATOM 1646 N N . THR A 1 201 ? 21.802 0.793 -5.128 1.00 75.38 201 THR A N 1
ATOM 1647 C CA . THR A 1 201 ? 23.189 0.525 -4.706 1.00 75.38 201 THR A CA 1
ATOM 1648 C C . THR A 1 201 ? 23.339 0.319 -3.200 1.00 75.38 201 THR A C 1
ATOM 1650 O O . THR A 1 201 ? 24.358 -0.204 -2.748 1.00 75.38 201 THR A O 1
ATOM 1653 N N . THR A 1 202 ? 22.350 0.739 -2.414 1.00 74.88 202 THR A N 1
ATOM 1654 C CA . THR A 1 202 ? 22.323 0.612 -0.959 1.00 74.88 202 THR A CA 1
ATOM 1655 C C . THR A 1 202 ? 20.912 0.293 -0.478 1.00 74.88 202 THR A C 1
ATOM 1657 O O . THR A 1 202 ? 19.927 0.556 -1.166 1.00 74.88 202 THR A O 1
ATOM 1660 N N . GLY A 1 203 ? 20.825 -0.249 0.737 1.00 81.88 203 GLY A N 1
ATOM 1661 C CA . GLY A 1 203 ? 19.553 -0.568 1.377 1.00 81.88 203 GLY A CA 1
ATOM 1662 C C . GLY A 1 203 ? 18.909 -1.844 0.844 1.00 81.88 203 GLY A C 1
ATOM 1663 O O . GLY A 1 203 ? 19.371 -2.459 -0.119 1.00 81.88 203 GLY A O 1
ATOM 1664 N N . ARG A 1 204 ? 17.842 -2.251 1.523 1.00 91.19 204 ARG A N 1
ATOM 1665 C CA . ARG A 1 204 ? 16.982 -3.368 1.147 1.00 91.19 204 ARG A CA 1
ATOM 1666 C C . ARG A 1 204 ? 15.631 -2.810 0.721 1.00 91.19 204 ARG A C 1
ATOM 1668 O O . ARG A 1 204 ? 15.179 -1.820 1.276 1.00 91.19 204 ARG A O 1
ATOM 1675 N N . SER A 1 205 ? 14.988 -3.462 -0.237 1.00 93.69 205 SER A N 1
ATOM 1676 C CA . SER A 1 205 ? 13.612 -3.154 -0.628 1.00 93.69 205 SER A CA 1
ATOM 1677 C C . SER A 1 205 ? 12.614 -3.805 0.336 1.00 93.69 205 SER A C 1
ATOM 1679 O O . SER A 1 205 ? 12.904 -4.860 0.920 1.00 93.69 205 SER A O 1
ATOM 1681 N N . ALA A 1 206 ? 11.406 -3.251 0.446 1.00 94.38 206 ALA A N 1
ATOM 1682 C CA . ALA A 1 206 ? 10.308 -3.858 1.194 1.00 94.38 206 ALA A CA 1
ATOM 1683 C C . ALA A 1 206 ? 10.002 -5.264 0.658 1.00 94.38 206 ALA A C 1
ATOM 1685 O O . ALA A 1 206 ? 9.806 -6.206 1.424 1.00 94.38 206 ALA A O 1
ATOM 1686 N N . GLY A 1 207 ? 10.057 -5.440 -0.662 1.00 96.44 207 GLY A N 1
ATOM 1687 C CA . GLY A 1 207 ? 9.893 -6.721 -1.334 1.00 96.44 207 GLY A CA 1
ATOM 1688 C C . GLY A 1 207 ? 10.938 -7.763 -0.939 1.00 96.44 207 GLY A C 1
ATOM 1689 O O . GLY A 1 207 ? 10.601 -8.942 -0.862 1.00 96.44 207 GLY A O 1
ATOM 1690 N N . SER A 1 208 ? 12.170 -7.366 -0.605 1.00 96.12 208 SER A N 1
ATOM 1691 C CA . SER A 1 208 ? 13.181 -8.306 -0.109 1.00 96.12 208 SER A CA 1
ATOM 1692 C C . SER A 1 208 ? 12.847 -8.829 1.288 1.00 96.12 208 SER A C 1
ATOM 1694 O O . SER A 1 208 ? 13.013 -10.018 1.551 1.00 96.12 208 SER A O 1
ATOM 1696 N N . TYR A 1 209 ? 12.329 -7.975 2.175 1.00 95.75 209 TYR A N 1
ATOM 1697 C CA . TYR A 1 209 ? 11.863 -8.379 3.504 1.00 95.75 209 TYR A CA 1
ATOM 1698 C C . TYR A 1 209 ? 10.608 -9.254 3.413 1.00 95.75 209 TYR A C 1
ATOM 1700 O O . TYR A 1 209 ? 10.512 -10.284 4.076 1.00 95.75 209 TYR A O 1
ATOM 1708 N N . LEU A 1 210 ? 9.669 -8.893 2.533 1.00 97.25 210 LEU A N 1
ATOM 1709 C CA . LEU A 1 210 ? 8.478 -9.699 2.263 1.00 97.25 210 LEU A CA 1
ATOM 1710 C C . LEU A 1 210 ? 8.839 -11.066 1.676 1.00 97.25 210 LEU A C 1
ATOM 1712 O O . LEU A 1 210 ? 8.230 -12.070 2.043 1.00 97.25 210 LEU A O 1
ATOM 1716 N N . HIS A 1 211 ? 9.827 -11.126 0.780 1.00 97.19 211 HIS A N 1
ATOM 1717 C CA . HIS A 1 211 ? 10.304 -12.387 0.226 1.00 97.19 211 HIS A CA 1
ATOM 1718 C C . HIS A 1 211 ? 10.997 -13.253 1.279 1.00 97.19 211 HIS A C 1
ATOM 1720 O O . HIS A 1 211 ? 10.756 -14.456 1.311 1.00 97.19 211 HIS A O 1
ATOM 1726 N N . GLU A 1 212 ? 11.812 -12.657 2.151 1.00 97.06 212 GLU A N 1
ATOM 1727 C CA . GLU A 1 212 ? 12.442 -13.355 3.276 1.00 97.06 212 GLU A CA 1
ATOM 1728 C C . GLU A 1 212 ? 11.391 -13.961 4.219 1.00 97.06 212 GLU A C 1
ATOM 1730 O O . GLU A 1 212 ? 11.506 -15.126 4.595 1.00 97.06 212 GLU A O 1
ATOM 1735 N N . HIS A 1 213 ? 10.336 -13.205 4.542 1.00 97.00 213 HIS A N 1
ATOM 1736 C CA . HIS A 1 213 ? 9.286 -13.645 5.463 1.00 97.00 213 HIS A CA 1
ATOM 1737 C C . HIS A 1 213 ? 8.330 -14.680 4.852 1.00 97.00 213 HIS A C 1
ATOM 1739 O O . HIS A 1 213 ? 8.042 -15.707 5.462 1.00 97.00 213 HIS A O 1
ATOM 1745 N N . PHE A 1 214 ? 7.830 -14.434 3.637 1.00 97.19 214 PHE A N 1
ATOM 1746 C CA . PHE A 1 214 ? 6.791 -15.264 3.012 1.00 97.19 214 PHE A CA 1
ATOM 1747 C C . PHE A 1 214 ? 7.3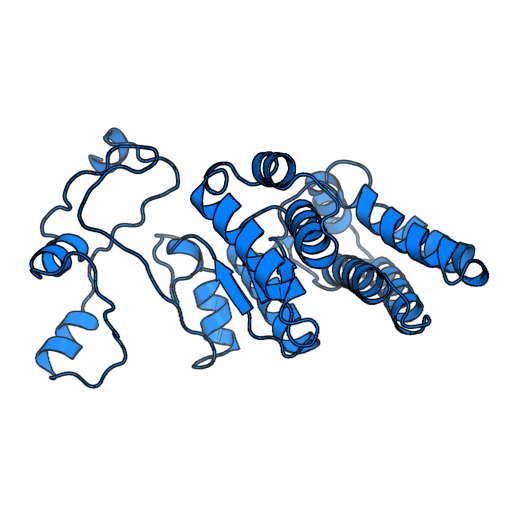22 -16.313 2.028 1.00 97.19 214 PHE A C 1
ATOM 1749 O O . PHE A 1 214 ? 6.557 -17.169 1.571 1.00 97.19 214 PHE A O 1
ATOM 1756 N N . GLY A 1 215 ? 8.597 -16.252 1.637 1.00 96.25 215 GLY A N 1
ATOM 1757 C CA . GLY A 1 215 ? 9.173 -17.113 0.606 1.00 96.25 215 GLY A CA 1
ATOM 1758 C C . GLY A 1 215 ? 8.379 -17.040 -0.703 1.00 96.25 215 GLY A C 1
ATOM 1759 O O . GLY A 1 215 ? 8.219 -15.974 -1.302 1.00 96.25 215 GLY A O 1
ATOM 1760 N N . SER A 1 216 ? 7.845 -18.183 -1.142 1.00 94.31 216 SER A N 1
ATOM 1761 C CA . SER A 1 216 ? 6.967 -18.297 -2.318 1.00 94.31 216 SER A CA 1
ATOM 1762 C C . SER A 1 216 ? 5.595 -17.634 -2.153 1.00 94.31 216 SER A C 1
ATOM 1764 O O . SER A 1 216 ? 4.893 -17.451 -3.144 1.00 94.31 216 SER A O 1
ATOM 1766 N N . GLY A 1 217 ? 5.193 -17.291 -0.925 1.00 95.62 217 GLY A N 1
ATOM 1767 C CA . GLY A 1 217 ? 3.962 -16.546 -0.652 1.00 95.62 217 GLY A CA 1
ATOM 1768 C C . GLY A 1 217 ? 4.027 -15.085 -1.108 1.00 95.62 217 GLY A C 1
ATOM 1769 O O . GLY A 1 217 ? 2.985 -14.459 -1.280 1.00 95.62 217 GLY A O 1
ATOM 1770 N N . TYR A 1 218 ? 5.231 -14.563 -1.369 1.00 97.25 218 TYR A N 1
ATOM 1771 C CA . TYR A 1 218 ? 5.436 -13.239 -1.942 1.00 97.25 218 TYR A CA 1
ATOM 1772 C C . TYR A 1 218 ? 5.814 -13.311 -3.427 1.00 97.25 218 TYR A C 1
ATOM 1774 O O . TYR A 1 218 ? 6.786 -13.959 -3.832 1.00 97.25 218 TYR A O 1
ATOM 1782 N N . THR A 1 219 ? 5.059 -12.587 -4.253 1.00 95.81 219 THR A N 1
ATOM 1783 C CA . THR A 1 219 ? 5.349 -12.404 -5.678 1.00 95.81 219 THR A CA 1
ATOM 1784 C C . THR A 1 219 ? 5.464 -10.919 -5.983 1.00 95.81 219 THR A C 1
ATOM 1786 O O . THR A 1 219 ? 4.541 -10.158 -5.714 1.00 95.81 219 THR A O 1
ATOM 1789 N N . SER A 1 220 ? 6.595 -10.537 -6.573 1.00 95.38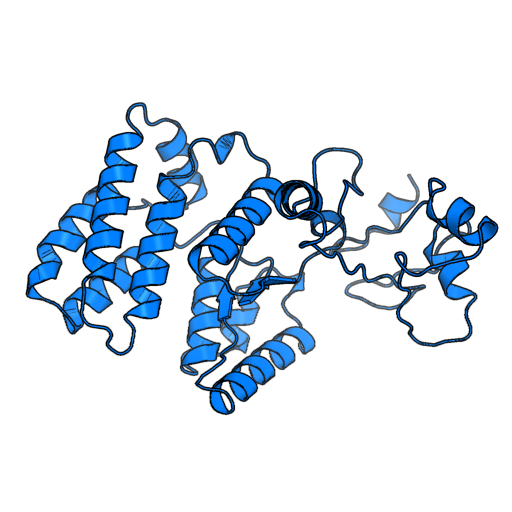 220 SER A N 1
ATOM 1790 C CA . SER A 1 220 ? 6.811 -9.205 -7.128 1.00 95.38 220 SER A CA 1
ATOM 1791 C C . SER A 1 220 ? 6.458 -9.222 -8.612 1.00 95.38 220 SER A C 1
ATOM 1793 O O . SER A 1 220 ? 6.893 -10.123 -9.337 1.00 95.38 220 SER A O 1
ATOM 1795 N N . LEU A 1 221 ? 5.657 -8.251 -9.042 1.00 94.81 221 LEU A N 1
ATOM 1796 C CA . LEU A 1 221 ? 5.332 -7.999 -10.440 1.00 94.81 221 LEU A CA 1
ATOM 1797 C C . LEU A 1 221 ? 5.921 -6.636 -10.804 1.00 94.81 221 LEU A C 1
ATOM 1799 O O . LEU A 1 221 ? 5.418 -5.604 -10.371 1.00 94.81 221 LEU A O 1
ATOM 1803 N N . GLY A 1 222 ? 7.018 -6.652 -11.558 1.00 92.38 222 GLY A N 1
ATOM 1804 C CA . GLY A 1 222 ? 7.658 -5.439 -12.056 1.00 92.38 222 GLY A CA 1
ATOM 1805 C C . GLY A 1 222 ? 6.969 -4.936 -13.320 1.00 92.38 222 GLY A C 1
ATOM 1806 O O . GLY A 1 222 ? 6.642 -5.727 -14.206 1.00 92.38 222 GLY A O 1
ATOM 1807 N N . LEU A 1 223 ? 6.784 -3.622 -13.410 1.00 92.31 223 LEU A N 1
ATOM 1808 C CA . LEU A 1 223 ? 6.390 -2.945 -14.640 1.00 92.31 223 LEU A CA 1
ATOM 1809 C C . LEU A 1 223 ? 7.606 -2.215 -15.204 1.00 92.31 223 LEU A C 1
ATOM 1811 O O . LEU A 1 223 ? 8.281 -1.478 -14.489 1.00 92.31 223 LEU A O 1
ATOM 1815 N N . THR A 1 224 ? 7.869 -2.423 -16.488 1.00 92.38 224 THR A N 1
ATOM 1816 C CA . THR A 1 224 ? 8.842 -1.649 -17.258 1.00 92.38 224 THR A CA 1
ATOM 1817 C C . THR A 1 224 ? 8.292 -1.399 -18.662 1.00 92.38 224 THR A C 1
ATOM 1819 O O . THR A 1 224 ? 7.300 -2.007 -19.066 1.00 92.38 224 THR A O 1
ATOM 1822 N N . PHE A 1 225 ? 8.896 -0.475 -19.394 1.00 93.88 225 PHE A N 1
ATOM 1823 C CA . PHE A 1 225 ? 8.460 -0.032 -20.720 1.00 93.88 225 PHE A CA 1
ATOM 1824 C C . PHE A 1 225 ? 9.681 0.364 -21.554 1.00 93.88 225 PHE A C 1
ATOM 1826 O O . PHE A 1 225 ? 10.767 0.493 -21.002 1.00 93.88 225 PHE A O 1
ATOM 1833 N N . HIS A 1 226 ? 9.537 0.561 -22.870 1.00 95.19 226 HIS A N 1
ATOM 1834 C CA . HIS A 1 226 ? 10.655 0.957 -23.743 1.00 95.19 226 HIS A CA 1
ATOM 1835 C C . HIS A 1 226 ? 10.911 2.472 -23.704 1.00 95.19 226 HIS A C 1
ATOM 1837 O O . HIS A 1 226 ? 11.994 2.931 -23.366 1.00 95.19 226 HIS A O 1
ATOM 1843 N N . HIS A 1 227 ? 9.910 3.285 -24.001 1.00 93.88 227 HIS A N 1
ATOM 1844 C CA . HIS A 1 227 ? 10.009 4.745 -24.019 1.00 93.88 227 HIS A CA 1
ATOM 1845 C C . HIS A 1 227 ? 8.601 5.322 -23.965 1.00 93.88 227 HIS A C 1
ATOM 1847 O O . HIS A 1 227 ? 7.629 4.589 -24.155 1.00 93.88 227 HIS A O 1
ATOM 1853 N N . GLY A 1 228 ? 8.484 6.618 -23.712 1.00 92.62 228 GLY A N 1
ATOM 1854 C CA . GLY A 1 228 ? 7.189 7.279 -23.739 1.00 92.62 228 GLY A CA 1
ATOM 1855 C C . GLY A 1 228 ? 7.130 8.500 -22.845 1.00 92.62 228 GLY A C 1
ATOM 1856 O O . GLY A 1 228 ? 8.145 8.993 -22.357 1.00 92.62 228 GLY A O 1
ATOM 1857 N N . LEU A 1 229 ? 5.913 8.991 -22.654 1.00 87.50 229 LEU A N 1
ATOM 1858 C CA . LEU A 1 229 ? 5.632 10.152 -21.827 1.00 87.50 229 LEU A CA 1
ATOM 1859 C C . LEU A 1 229 ? 5.048 9.702 -20.484 1.00 87.50 229 LEU A C 1
ATOM 1861 O O . LEU A 1 229 ? 4.019 9.032 -20.461 1.00 87.50 229 LEU A O 1
ATOM 1865 N N . GLY A 1 230 ? 5.716 10.076 -19.392 1.00 81.44 230 GLY A N 1
ATOM 1866 C CA . GLY A 1 230 ? 5.154 10.088 -18.041 1.00 81.44 230 GLY A CA 1
ATOM 1867 C C . GLY A 1 230 ? 4.950 11.532 -17.580 1.00 81.44 230 GLY A C 1
ATOM 1868 O O . GLY A 1 230 ? 4.490 12.368 -18.354 1.00 81.44 230 GLY A O 1
ATOM 1869 N N . ALA A 1 231 ? 5.365 11.850 -16.349 1.00 80.06 231 ALA A N 1
ATOM 1870 C CA . ALA A 1 231 ? 5.516 13.247 -15.921 1.00 80.06 231 ALA A CA 1
ATOM 1871 C C . ALA A 1 231 ? 6.546 13.997 -16.790 1.00 80.06 231 ALA A C 1
ATOM 1873 O O . ALA A 1 231 ? 6.348 15.156 -17.146 1.00 80.06 231 ALA A O 1
ATOM 1874 N N . ASP A 1 232 ? 7.603 13.286 -17.185 1.00 85.44 232 ASP A N 1
ATOM 1875 C CA . ASP A 1 232 ? 8.632 13.727 -18.119 1.00 85.44 232 ASP A CA 1
ATOM 1876 C C . ASP A 1 232 ? 8.696 12.770 -19.321 1.00 85.44 232 ASP A C 1
ATOM 1878 O O . ASP A 1 232 ? 8.253 11.617 -19.252 1.00 85.44 232 ASP A O 1
ATOM 1882 N N . TYR A 1 233 ? 9.273 13.228 -20.436 1.00 89.81 233 TYR A N 1
ATOM 1883 C CA . TYR A 1 233 ? 9.586 12.339 -21.556 1.00 89.81 233 TYR A CA 1
ATOM 1884 C C . TYR A 1 233 ? 10.758 11.421 -21.200 1.00 89.81 233 TYR A C 1
ATOM 1886 O O . TYR A 1 233 ? 11.838 11.879 -20.819 1.00 89.81 233 TYR A O 1
ATOM 1894 N N . ILE A 1 234 ? 10.556 10.121 -21.391 1.00 92.25 234 ILE A N 1
ATOM 1895 C CA . ILE A 1 234 ? 11.522 9.075 -21.080 1.00 92.25 234 ILE A CA 1
ATOM 1896 C C . ILE A 1 234 ? 12.012 8.491 -22.409 1.00 92.25 234 ILE A C 1
ATOM 1898 O O . ILE A 1 234 ? 11.215 7.905 -23.152 1.00 92.25 234 ILE A O 1
ATOM 1902 N N . PRO A 1 235 ? 13.307 8.654 -22.737 1.00 93.00 235 PRO A N 1
ATOM 1903 C CA . PRO A 1 235 ? 13.848 8.231 -24.018 1.00 93.00 235 PRO A CA 1
ATOM 1904 C C . PRO A 1 235 ? 13.943 6.705 -24.128 1.00 93.00 235 PRO A C 1
ATOM 1906 O O . PRO A 1 235 ? 13.800 5.964 -23.149 1.00 93.00 235 PRO A O 1
ATOM 1909 N N . GLU A 1 236 ? 14.239 6.251 -25.343 1.00 95.06 236 GLU A N 1
ATOM 1910 C CA . GLU A 1 236 ? 14.598 4.861 -25.613 1.00 95.06 236 GLU A CA 1
ATOM 1911 C C . GLU A 1 236 ? 15.779 4.406 -24.735 1.00 95.06 236 GLU A C 1
ATOM 1913 O O . GLU A 1 236 ? 16.681 5.202 -24.437 1.00 95.06 236 GLU A O 1
ATOM 1918 N N . PRO A 1 237 ? 15.774 3.142 -24.281 1.00 94.50 237 PRO A N 1
ATOM 1919 C CA . PRO A 1 237 ? 16.845 2.595 -23.469 1.00 94.50 237 PRO A CA 1
ATOM 1920 C C . PRO A 1 237 ? 18.081 2.350 -24.341 1.00 94.50 237 PRO A C 1
ATOM 1922 O O . PRO A 1 237 ? 17.979 1.974 -25.507 1.00 94.50 237 PRO A O 1
ATOM 1925 N N . SER A 1 238 ? 19.277 2.513 -23.776 1.00 93.56 238 SER A N 1
ATOM 1926 C CA . SER A 1 238 ? 20.486 2.015 -24.436 1.00 93.56 238 SER A CA 1
ATOM 1927 C C . SER A 1 238 ? 20.501 0.481 -24.433 1.00 93.56 238 SER A C 1
ATOM 1929 O O . SER A 1 238 ? 19.909 -0.156 -23.562 1.00 93.56 238 SER A O 1
ATOM 1931 N N . ALA A 1 239 ? 21.229 -0.120 -25.380 1.00 93.50 239 ALA A N 1
ATOM 1932 C CA . ALA A 1 239 ? 21.280 -1.575 -25.590 1.00 93.50 239 ALA A CA 1
ATOM 1933 C C . ALA A 1 239 ? 21.777 -2.399 -24.381 1.00 93.50 239 ALA A C 1
ATOM 1935 O O . ALA A 1 239 ? 21.700 -3.622 -24.388 1.00 93.50 239 ALA A O 1
ATOM 1936 N N . GLU A 1 240 ? 22.316 -1.748 -23.351 1.00 92.56 240 GLU A N 1
ATOM 1937 C CA . GLU A 1 240 ? 22.764 -2.391 -22.113 1.00 92.56 240 GLU A CA 1
ATOM 1938 C C . GLU A 1 240 ? 21.642 -2.637 -21.092 1.00 92.56 240 GLU A C 1
ATOM 1940 O O . GLU A 1 240 ? 21.866 -3.366 -20.125 1.00 92.56 240 GLU A O 1
ATOM 1945 N N . PHE A 1 241 ? 20.462 -2.039 -21.282 1.00 93.75 241 PHE A N 1
ATOM 1946 C CA . PHE A 1 241 ? 19.303 -2.213 -20.407 1.00 93.75 241 PHE A CA 1
ATOM 1947 C C . PHE A 1 241 ? 18.368 -3.320 -20.908 1.00 93.75 241 PHE A C 1
ATOM 1949 O O . PHE A 1 241 ? 18.138 -3.457 -22.110 1.00 93.75 241 PHE A O 1
ATOM 1956 N N . ALA A 1 242 ? 17.767 -4.067 -19.978 1.00 92.69 242 ALA A N 1
ATOM 1957 C CA . ALA A 1 242 ? 16.798 -5.127 -20.259 1.00 92.69 242 ALA A CA 1
ATOM 1958 C C . ALA A 1 242 ? 15.642 -4.636 -21.139 1.00 92.69 242 ALA A C 1
ATOM 1960 O O . ALA A 1 242 ? 15.168 -5.362 -22.007 1.00 92.69 242 ALA A O 1
ATOM 1961 N N . GLU A 1 243 ? 15.214 -3.390 -20.943 1.00 94.50 243 GLU A N 1
ATOM 1962 C CA . GLU A 1 243 ? 14.147 -2.751 -21.705 1.00 94.50 243 GLU A CA 1
ATOM 1963 C C . GLU A 1 243 ? 14.428 -2.687 -23.208 1.00 94.50 243 GLU A C 1
ATOM 1965 O O . GLU A 1 243 ? 13.479 -2.771 -23.981 1.00 94.50 243 GLU A O 1
ATOM 1970 N N . ALA A 1 244 ? 15.693 -2.569 -23.630 1.00 95.00 244 ALA A N 1
ATOM 1971 C CA . ALA A 1 244 ? 16.050 -2.564 -25.049 1.00 95.00 244 ALA A CA 1
ATOM 1972 C C . ALA A 1 244 ? 15.765 -3.928 -25.684 1.00 95.00 244 ALA A C 1
ATOM 1974 O O . ALA A 1 244 ? 15.081 -4.008 -26.697 1.00 95.00 244 ALA A O 1
ATOM 1975 N N . PHE A 1 245 ? 16.212 -5.004 -25.030 1.00 91.56 245 PHE A N 1
ATOM 1976 C CA . PHE A 1 245 ? 15.963 -6.376 -25.472 1.00 91.56 245 PHE A CA 1
ATOM 1977 C C . PHE A 1 245 ? 14.472 -6.741 -25.421 1.00 91.56 245 PHE A C 1
ATOM 1979 O O . PHE A 1 245 ? 13.938 -7.332 -26.355 1.00 91.56 245 PHE A O 1
ATOM 1986 N N . LEU A 1 246 ? 13.774 -6.365 -24.345 1.00 93.19 246 LEU A N 1
ATOM 1987 C CA . LEU A 1 246 ? 12.331 -6.589 -24.212 1.00 93.19 246 LEU A CA 1
ATOM 1988 C C . LEU A 1 246 ? 11.534 -5.819 -25.282 1.00 93.19 246 LEU A C 1
ATOM 1990 O O . LEU A 1 246 ? 10.518 -6.310 -25.767 1.00 93.19 246 LEU A O 1
ATOM 1994 N N . GLY A 1 247 ? 12.015 -4.644 -25.693 1.00 94.00 247 GLY A N 1
ATOM 1995 C CA . GLY A 1 247 ? 11.406 -3.833 -26.747 1.00 94.00 247 GLY A CA 1
ATOM 1996 C C . GLY A 1 247 ? 11.536 -4.394 -28.165 1.00 94.00 247 GLY A C 1
ATOM 1997 O O . GLY A 1 247 ? 10.829 -3.923 -29.049 1.00 94.00 247 GLY A O 1
ATOM 1998 N N . GLU A 1 248 ? 12.387 -5.399 -28.402 1.00 94.12 248 GLU A N 1
ATOM 1999 C CA . GLU A 1 248 ? 12.495 -6.060 -29.716 1.00 94.12 248 GLU A CA 1
ATOM 2000 C C . GLU A 1 248 ? 11.284 -6.956 -30.030 1.00 94.12 248 GLU A C 1
ATOM 2002 O O . GLU A 1 248 ? 11.081 -7.365 -31.176 1.00 94.12 248 GLU A O 1
ATOM 2007 N N . VAL A 1 249 ? 10.477 -7.286 -29.018 1.00 94.62 249 VAL A N 1
ATOM 2008 C CA . VAL A 1 249 ? 9.268 -8.092 -29.182 1.00 94.62 249 VAL A CA 1
ATOM 2009 C C . VAL A 1 249 ? 8.177 -7.242 -29.837 1.00 94.62 249 VAL A C 1
ATOM 2011 O O . VAL A 1 249 ? 7.763 -6.229 -29.283 1.00 94.62 249 VAL A O 1
ATOM 2014 N N . ASP A 1 250 ? 7.658 -7.696 -30.983 1.00 94.19 250 ASP A N 1
ATOM 2015 C CA . ASP A 1 250 ? 6.570 -7.044 -31.735 1.00 94.19 250 ASP A CA 1
ATOM 2016 C C . ASP A 1 250 ? 5.197 -7.230 -31.052 1.00 94.19 250 ASP A C 1
ATOM 2018 O O . ASP A 1 250 ? 4.273 -7.855 -31.576 1.00 94.19 250 ASP A O 1
ATOM 2022 N N . LEU A 1 251 ? 5.091 -6.755 -29.809 1.00 94.50 251 LEU A N 1
ATOM 2023 C CA . LEU A 1 251 ? 3.883 -6.732 -28.991 1.00 94.50 251 LEU A CA 1
ATOM 2024 C C . LEU A 1 251 ? 3.815 -5.407 -28.229 1.00 94.50 251 LEU A C 1
ATOM 2026 O O . LEU A 1 251 ? 4.743 -5.042 -27.516 1.00 94.50 251 LEU A O 1
ATOM 2030 N N . ASN A 1 252 ? 2.667 -4.729 -28.296 1.00 91.38 252 ASN A N 1
ATOM 2031 C CA . ASN A 1 252 ? 2.467 -3.440 -27.618 1.00 91.38 252 ASN A CA 1
ATOM 2032 C C . ASN A 1 252 ? 2.571 -3.534 -26.084 1.00 91.38 252 ASN A C 1
ATOM 2034 O O . ASN A 1 252 ? 2.999 -2.588 -25.430 1.00 91.38 252 ASN A O 1
ATOM 2038 N N . ALA A 1 253 ? 2.136 -4.656 -25.508 1.00 94.94 253 ALA A N 1
ATOM 2039 C CA . ALA A 1 253 ? 2.259 -4.975 -24.091 1.00 94.94 253 ALA A CA 1
ATOM 2040 C C . ALA A 1 253 ? 2.152 -6.492 -23.907 1.00 94.94 253 ALA A C 1
ATOM 2042 O O . ALA A 1 253 ? 1.366 -7.153 -24.591 1.00 94.94 253 ALA A O 1
ATOM 2043 N N . TYR A 1 254 ? 2.919 -7.050 -22.974 1.00 95.81 254 TYR A N 1
ATOM 2044 C CA . TYR A 1 254 ? 2.882 -8.475 -22.660 1.00 95.81 254 TYR A CA 1
ATOM 2045 C C . TYR A 1 254 ? 3.308 -8.736 -21.215 1.00 95.81 254 TYR A C 1
ATOM 2047 O O . TYR A 1 254 ? 3.981 -7.923 -20.585 1.00 95.81 254 TYR A O 1
ATOM 2055 N N . LEU A 1 255 ? 2.912 -9.896 -20.688 1.00 94.88 255 LEU A N 1
ATOM 2056 C CA . LEU A 1 255 ? 3.361 -10.387 -19.388 1.00 94.88 255 LEU A CA 1
ATOM 2057 C C . LEU A 1 255 ? 4.421 -11.463 -19.595 1.00 94.88 255 LEU A C 1
ATOM 2059 O O . LEU A 1 255 ? 4.182 -12.453 -20.287 1.00 94.88 255 LEU A O 1
ATOM 2063 N N . LEU A 1 256 ? 5.574 -11.290 -18.953 1.00 91.88 256 LEU A N 1
ATOM 2064 C CA . LEU A 1 256 ? 6.653 -12.268 -18.959 1.00 91.88 256 LEU A CA 1
ATOM 2065 C C . LEU A 1 256 ? 6.742 -12.957 -17.594 1.00 91.88 256 LEU A C 1
ATOM 2067 O O . LEU A 1 256 ? 7.150 -12.357 -16.602 1.00 91.88 256 LEU A O 1
ATOM 2071 N N . ASN A 1 257 ? 6.373 -14.239 -17.537 1.00 91.50 257 ASN A N 1
ATOM 2072 C CA . ASN A 1 257 ? 6.531 -15.034 -16.322 1.00 91.50 257 ASN A CA 1
ATOM 2073 C C . ASN A 1 257 ? 7.963 -15.579 -16.216 1.00 91.50 257 ASN A C 1
ATOM 2075 O O . ASN A 1 257 ? 8.272 -16.638 -16.759 1.00 91.50 257 ASN A O 1
ATOM 2079 N N . LEU A 1 258 ? 8.808 -14.885 -15.453 1.00 88.69 258 LEU A N 1
ATOM 2080 C CA . LEU A 1 258 ? 10.213 -15.258 -15.229 1.00 88.69 258 LEU A CA 1
ATOM 2081 C C . LEU A 1 258 ? 10.396 -16.583 -14.466 1.00 88.69 258 LEU A C 1
ATOM 2083 O O . LEU A 1 258 ? 11.487 -17.149 -14.471 1.00 88.69 258 LEU A O 1
ATOM 2087 N N . ASN A 1 259 ? 9.340 -17.095 -13.824 1.00 85.69 259 ASN A N 1
ATOM 2088 C CA . ASN A 1 259 ? 9.366 -18.360 -13.082 1.00 85.69 259 ASN A CA 1
ATOM 2089 C C . ASN A 1 259 ? 8.891 -19.558 -13.921 1.00 85.69 259 ASN A C 1
ATOM 2091 O O . ASN A 1 259 ? 8.827 -20.679 -13.412 1.00 85.69 259 ASN A O 1
ATOM 2095 N N . ALA A 1 260 ? 8.504 -19.342 -15.182 1.00 89.06 260 ALA A N 1
ATOM 2096 C CA . ALA A 1 260 ? 8.072 -20.422 -16.056 1.00 89.06 260 ALA A CA 1
ATOM 2097 C C . ALA A 1 260 ? 9.234 -21.375 -16.388 1.00 89.06 260 ALA A C 1
ATOM 2099 O O . ALA A 1 260 ? 10.406 -20.993 -16.428 1.00 89.06 260 ALA A O 1
ATOM 2100 N N . THR A 1 261 ? 8.911 -22.642 -16.659 1.00 91.56 261 THR A N 1
ATOM 2101 C CA . THR A 1 261 ? 9.904 -23.584 -17.182 1.00 91.56 261 THR A CA 1
ATOM 2102 C C . THR A 1 261 ? 10.387 -23.099 -18.541 1.00 91.56 261 THR A C 1
ATOM 2104 O O . THR A 1 261 ? 9.596 -22.894 -19.458 1.00 91.56 261 THR A O 1
ATOM 2107 N N . GLN A 1 262 ? 11.699 -22.935 -18.664 1.00 90.62 262 GLN A N 1
ATOM 2108 C CA . GLN A 1 262 ? 12.334 -22.335 -19.829 1.00 90.62 262 GLN A CA 1
ATOM 2109 C C . GLN A 1 262 ? 13.587 -23.114 -20.242 1.00 90.62 262 GLN A C 1
ATOM 2111 O O . GLN A 1 262 ? 14.224 -23.734 -19.373 1.00 90.62 262 GLN A O 1
ATOM 2116 N N . PRO A 1 263 ? 13.952 -23.085 -21.542 1.00 94.75 263 PRO A N 1
ATOM 2117 C CA . PRO A 1 263 ? 15.187 -23.687 -22.035 1.00 94.75 263 PRO A CA 1
ATOM 2118 C C . PRO A 1 263 ? 16.407 -23.190 -21.257 1.00 94.75 263 PRO A C 1
ATOM 2120 O O . PRO A 1 263 ? 16.432 -22.048 -20.795 1.00 94.75 263 PRO A O 1
ATOM 2123 N N . ASP A 1 264 ? 17.443 -24.022 -21.142 1.00 93.06 264 ASP A N 1
ATOM 2124 C CA . ASP A 1 264 ? 18.613 -23.703 -20.313 1.00 93.06 264 ASP A CA 1
ATOM 2125 C C . ASP A 1 264 ? 19.316 -22.408 -20.744 1.00 93.06 264 ASP A C 1
ATOM 2127 O O . ASP A 1 264 ? 19.751 -21.643 -19.888 1.00 93.06 264 ASP A O 1
ATOM 2131 N N . ALA A 1 265 ? 19.346 -22.103 -22.046 1.00 92.06 265 ALA A N 1
ATOM 2132 C CA . ALA A 1 265 ? 19.897 -20.847 -22.560 1.00 92.06 265 ALA A CA 1
ATOM 2133 C C . ALA A 1 265 ? 19.127 -19.610 -22.056 1.00 92.06 265 ALA A C 1
ATOM 2135 O O . ALA A 1 265 ? 19.740 -18.621 -21.660 1.00 92.06 265 ALA A O 1
ATOM 2136 N N . VAL A 1 266 ? 17.791 -19.681 -22.007 1.00 89.88 266 VAL A N 1
ATOM 2137 C CA . VAL A 1 266 ? 16.941 -18.595 -21.487 1.00 89.88 266 VAL A CA 1
ATOM 2138 C C . VAL A 1 266 ? 17.126 -18.463 -19.979 1.00 89.88 266 VAL A C 1
ATOM 2140 O O . VAL A 1 266 ? 17.295 -17.360 -19.472 1.00 89.88 266 VAL A O 1
ATOM 2143 N N . ARG A 1 267 ? 17.180 -19.590 -19.257 1.00 90.00 267 ARG A N 1
ATOM 2144 C CA . ARG A 1 267 ? 17.435 -19.592 -17.810 1.00 90.00 267 ARG A CA 1
ATOM 2145 C C . ARG A 1 267 ? 18.792 -18.972 -17.475 1.00 90.00 267 ARG A C 1
ATOM 2147 O O . ARG A 1 267 ? 18.890 -18.202 -16.528 1.00 90.00 267 ARG A O 1
ATOM 2154 N N . ALA A 1 268 ? 19.827 -19.298 -18.249 1.00 89.94 268 ALA A N 1
ATOM 2155 C CA . ALA A 1 268 ? 21.157 -18.722 -18.089 1.00 89.94 268 ALA A CA 1
ATOM 2156 C C . ALA A 1 268 ? 21.153 -17.207 -18.345 1.00 89.94 268 ALA A C 1
ATOM 2158 O O . ALA A 1 268 ? 21.770 -16.473 -17.582 1.00 89.94 268 ALA A O 1
ATOM 2159 N N . CYS A 1 269 ? 20.422 -16.746 -19.365 1.00 87.06 269 CYS A N 1
ATOM 2160 C CA . CYS A 1 269 ? 20.248 -15.323 -19.653 1.00 87.06 269 CYS A CA 1
ATOM 2161 C C . CYS A 1 269 ? 19.531 -14.583 -18.512 1.00 87.06 269 CYS A C 1
ATOM 2163 O O . CYS A 1 269 ? 20.047 -13.579 -18.036 1.00 87.06 269 CYS A O 1
ATOM 2165 N N . LEU A 1 270 ? 18.406 -15.104 -18.010 1.00 87.38 270 LEU A N 1
ATOM 2166 C CA . LEU A 1 270 ? 17.655 -14.464 -16.920 1.00 87.38 270 LEU A CA 1
ATOM 2167 C C . LEU A 1 270 ? 18.405 -14.437 -15.582 1.00 87.38 270 LEU A C 1
ATOM 2169 O O . LEU A 1 270 ? 18.154 -13.563 -14.759 1.00 87.38 270 LEU A O 1
ATOM 2173 N N . ASN A 1 271 ? 19.320 -15.382 -15.360 1.00 87.75 271 ASN A N 1
ATOM 2174 C CA . ASN A 1 271 ? 20.160 -15.420 -14.163 1.00 87.75 271 ASN A CA 1
ATOM 2175 C C . ASN A 1 271 ? 21.436 -14.571 -14.294 1.00 87.75 271 ASN A C 1
ATOM 2177 O O . ASN A 1 271 ? 22.184 -14.447 -13.322 1.00 87.75 271 ASN A O 1
ATOM 2181 N N . ALA A 1 272 ? 21.730 -14.028 -15.479 1.00 89.00 272 ALA A N 1
ATOM 2182 C CA . ALA A 1 272 ? 22.891 -13.178 -15.683 1.00 89.00 272 ALA A CA 1
ATOM 2183 C C . ALA A 1 272 ? 22.610 -11.750 -15.174 1.00 89.00 272 ALA A C 1
ATOM 2185 O O . ALA A 1 272 ? 21.514 -11.225 -15.397 1.00 89.00 272 ALA A O 1
ATOM 2186 N N . PRO A 1 273 ? 23.590 -11.081 -14.533 1.00 88.31 273 PRO A N 1
ATOM 2187 C CA . PRO A 1 273 ? 23.449 -9.681 -14.149 1.00 88.31 273 PRO A CA 1
ATOM 2188 C C . PRO A 1 273 ? 23.075 -8.820 -15.358 1.00 88.31 273 PRO A C 1
ATOM 2190 O O . PRO A 1 273 ? 23.806 -8.779 -16.347 1.00 88.31 273 PRO A O 1
ATOM 2193 N N . THR A 1 274 ? 21.942 -8.131 -15.265 1.00 87.31 274 THR A N 1
ATOM 2194 C CA . THR A 1 274 ? 21.395 -7.294 -16.337 1.00 87.31 274 THR A CA 1
ATOM 2195 C C . THR A 1 274 ? 21.021 -5.939 -15.754 1.00 87.31 274 THR A C 1
ATOM 2197 O O . THR A 1 274 ? 20.492 -5.869 -14.643 1.00 87.31 274 THR A O 1
ATOM 2200 N N . LYS A 1 275 ? 21.299 -4.850 -16.479 1.00 90.75 275 LYS A N 1
ATOM 2201 C CA . LYS A 1 275 ? 20.844 -3.521 -16.063 1.00 90.75 275 LYS A CA 1
ATOM 2202 C C . LYS A 1 275 ? 19.351 -3.398 -16.352 1.00 90.75 275 LYS A C 1
ATOM 2204 O O . LYS A 1 275 ? 18.907 -3.725 -17.447 1.00 90.75 275 LYS A O 1
ATOM 2209 N N . ILE A 1 276 ? 18.592 -2.890 -15.395 1.00 90.56 276 ILE A N 1
ATOM 2210 C CA . ILE A 1 276 ? 17.187 -2.515 -15.572 1.00 90.56 276 ILE A CA 1
ATOM 2211 C C . ILE A 1 276 ? 17.038 -1.040 -15.222 1.00 90.56 276 ILE A C 1
ATOM 2213 O O . ILE A 1 276 ? 17.800 -0.517 -14.400 1.00 90.56 276 ILE A O 1
ATOM 2217 N N . ARG A 1 277 ? 16.091 -0.346 -15.849 1.00 90.62 277 ARG A N 1
ATOM 2218 C CA . ARG A 1 277 ? 15.833 1.050 -15.507 1.00 90.62 277 ARG A CA 1
ATOM 2219 C C . ARG A 1 277 ? 14.957 1.125 -14.263 1.00 90.62 277 ARG A C 1
ATOM 2221 O O . ARG A 1 277 ? 13.870 0.563 -14.209 1.00 90.62 277 ARG A O 1
ATOM 2228 N N . VAL A 1 278 ? 15.425 1.880 -13.276 1.00 89.50 278 VAL A N 1
ATOM 2229 C CA . VAL A 1 278 ? 14.646 2.255 -12.092 1.00 89.50 278 VAL A CA 1
ATOM 2230 C C . VAL A 1 278 ? 14.338 3.738 -12.217 1.00 89.50 278 VAL A C 1
ATOM 2232 O O . VAL A 1 278 ? 15.162 4.590 -11.886 1.00 89.50 278 VAL A O 1
ATOM 2235 N N . ILE A 1 279 ? 13.175 4.044 -12.785 1.00 86.69 279 ILE A N 1
ATOM 2236 C CA . ILE A 1 279 ? 12.767 5.420 -13.061 1.00 86.69 279 ILE A CA 1
ATOM 2237 C C . ILE A 1 279 ? 11.935 5.918 -11.886 1.00 86.69 279 ILE A C 1
ATOM 2239 O O . ILE A 1 279 ? 10.894 5.350 -11.562 1.00 86.69 279 ILE A O 1
ATOM 2243 N N . GLY A 1 280 ? 12.440 6.959 -11.227 1.00 82.88 280 GLY A N 1
ATOM 2244 C CA . GLY A 1 280 ? 11.738 7.631 -10.144 1.00 82.88 280 GLY A CA 1
ATOM 2245 C C . GLY A 1 280 ? 10.579 8.504 -10.642 1.00 82.88 280 GLY A C 1
ATOM 2246 O O . GLY A 1 280 ? 10.360 8.633 -11.845 1.00 82.88 280 GLY A O 1
ATOM 2247 N N . PRO A 1 281 ? 9.863 9.162 -9.719 1.00 78.00 281 PRO A N 1
ATOM 2248 C CA . PRO A 1 281 ? 8.692 9.985 -10.037 1.00 78.00 281 PRO A CA 1
ATOM 2249 C C . PRO A 1 281 ? 8.992 11.211 -10.911 1.00 78.00 281 PRO A C 1
ATOM 2251 O O . PRO A 1 281 ? 8.083 11.767 -11.519 1.00 78.00 281 PRO A O 1
ATOM 2254 N N . TYR A 1 282 ? 10.259 11.625 -10.969 1.00 76.81 282 TYR A N 1
ATOM 2255 C CA . TYR A 1 282 ? 10.751 12.707 -11.815 1.00 76.81 282 TYR A CA 1
ATOM 2256 C C . TYR A 1 282 ? 11.994 12.213 -12.550 1.00 76.81 282 TYR A C 1
ATOM 2258 O O . TYR A 1 282 ? 12.879 11.610 -11.927 1.00 76.81 282 TYR A O 1
ATOM 2266 N N . TYR A 1 283 ? 12.070 12.462 -13.856 1.00 70.00 283 TYR A N 1
ATOM 2267 C CA . TYR A 1 283 ? 13.174 11.994 -14.687 1.00 70.00 283 TYR A CA 1
ATOM 2268 C C . TYR A 1 283 ? 14.069 13.163 -15.106 1.00 70.00 283 TYR A C 1
ATOM 2270 O O . TYR A 1 283 ? 13.692 14.020 -15.898 1.00 70.00 283 TYR A O 1
ATOM 2278 N N . ASP A 1 284 ? 15.295 13.178 -14.582 1.00 67.81 284 ASP A N 1
ATOM 2279 C CA . ASP A 1 284 ? 16.295 14.200 -14.891 1.00 67.81 284 ASP A CA 1
ATOM 2280 C C . ASP A 1 284 ? 17.333 13.658 -15.887 1.00 67.81 284 ASP A C 1
ATOM 2282 O O . ASP A 1 284 ? 18.232 12.889 -15.527 1.00 67.81 284 ASP A O 1
ATOM 2286 N N . LEU A 1 285 ? 17.216 14.086 -17.148 1.00 60.16 285 LEU A N 1
ATOM 2287 C CA . LEU A 1 285 ? 18.108 13.703 -18.250 1.00 60.16 285 LEU A CA 1
ATOM 2288 C C . LEU A 1 285 ? 19.591 14.023 -17.982 1.00 60.16 285 LEU A C 1
ATOM 2290 O O . LEU A 1 285 ? 20.464 13.321 -18.497 1.00 60.16 285 LEU A O 1
ATOM 2294 N N . GLU A 1 286 ? 19.899 15.050 -17.185 1.00 58.91 286 GLU A N 1
ATOM 2295 C CA . GLU A 1 286 ? 21.280 15.460 -16.894 1.00 58.91 286 GLU A CA 1
ATOM 2296 C C . GLU A 1 286 ? 21.964 14.529 -15.879 1.00 58.91 286 GLU A C 1
ATOM 2298 O O . GLU A 1 286 ? 23.191 14.397 -15.886 1.00 58.91 286 GLU A O 1
ATOM 2303 N N . LYS A 1 287 ? 21.191 13.831 -15.035 1.00 56.34 287 LYS A N 1
ATOM 2304 C CA . LYS A 1 287 ? 21.726 12.867 -14.056 1.00 56.34 287 LYS A CA 1
ATOM 2305 C C . LYS A 1 287 ? 22.069 11.510 -14.661 1.00 56.34 287 LYS A C 1
ATOM 2307 O O . LYS A 1 287 ? 22.940 10.836 -14.133 1.00 56.34 287 LYS A O 1
ATOM 2312 N N . VAL A 1 288 ? 21.428 11.128 -15.765 1.00 53.41 288 VAL A N 1
ATOM 2313 C CA . VAL A 1 288 ? 21.646 9.832 -16.441 1.00 53.41 288 VAL A CA 1
ATOM 2314 C C . VAL A 1 288 ? 22.945 9.813 -17.263 1.00 53.41 288 VAL A C 1
ATOM 2316 O O . VAL A 1 288 ? 23.455 8.751 -17.604 1.00 53.41 288 VAL A O 1
ATOM 2319 N N . ARG A 1 289 ? 23.507 10.988 -17.580 1.00 43.47 289 ARG A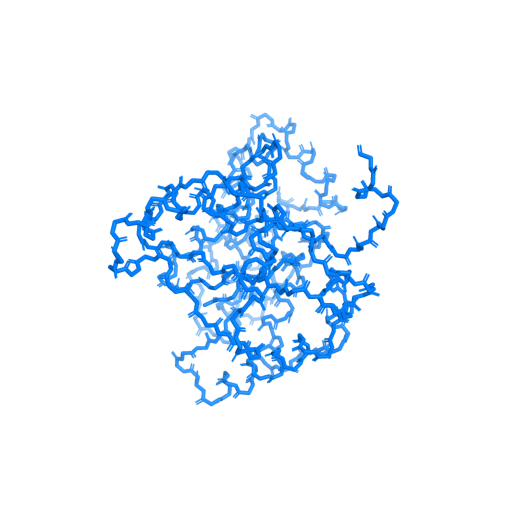 N 1
ATOM 2320 C CA . ARG A 1 289 ? 24.745 11.139 -18.368 1.00 43.47 289 ARG A CA 1
ATOM 2321 C C . ARG A 1 289 ? 26.036 11.189 -17.534 1.00 43.47 289 ARG A C 1
ATOM 2323 O O . ARG A 1 289 ? 27.106 11.318 -18.129 1.00 43.47 289 ARG A O 1
ATOM 2330 N N . ARG A 1 290 ? 25.951 11.149 -16.200 1.00 36.91 290 ARG A N 1
ATOM 2331 C CA . ARG A 1 290 ? 27.102 11.159 -15.278 1.00 36.91 290 ARG A CA 1
ATOM 2332 C C . ARG A 1 290 ? 27.346 9.776 -14.699 1.00 36.91 290 ARG A C 1
ATOM 2334 O O . ARG A 1 290 ? 28.538 9.464 -14.494 1.00 36.91 290 ARG A O 1
#

Foldseek 3Di:
DEEEAWAFVLQLVLQCCLQPVPDDLLVSQVRTDPLCNDPVNSVVSVVLSVVCVVCVPDHDGTGYFNDKDDLQVLLVLLLVVCCVQPVVCNVVSVVLCVLLHQPGIVVVSVVVLLPDPCLVSNLVSLVVNLVVLVPTDPDVCSVVSNVSSVVSNVSSVPPPPVVDDRLCRSLVVQVVVCVVPVDDYDYDDFCCQQPCAHLDPDDGHNNVSNCVVCPVSRDGDDDDEQWQDDVHGGHGDDPQAPRNVVVVDPDPDDGDDLPDDDDPVVVVVSPDDGHHDRDDSDDDPVVVVD

Sequence (290 aa):
MLFLETDWTIGMQLNEYLRTGKGDPQALLAATWGPLQTEEVLDALCWMRSYNIQNPGDTIRVFGEYLGAGHVQVSDEVANYVRINAPERLDEIETRYSFLRISGEIDKHFAWYSCQRNKQRFIDHARLAYQLIAKLPRNDGHELALQYARFILGFYEYEGFESLDLDHRMANNMIWWHENTGDKVVYWGGIAHTAKDSLLTTGRSAGSYLHEHFGSGYTSLGLTFHHGLGADYIPEPSAEFAEAFLGEVDLNAYLLNLNATQPDAVRACLNAPTKIRVIGPYYDLEKVRR

Radius of gyration: 21.8 Å; chains: 1; bounding box: 49×42×62 Å